Protein AF-K2A904-F1 (afdb_monomer_lite)

Radius of gyration: 28.69 Å; chains: 1; bounding box: 63×44×73 Å

Sequence (258 aa):
MWQVGSIIEVYTEKNKIKPHNLYWQIYGKAEGIKTSYITRDFLSYCLRIKKYFNKSEDITKKFPRLQAYSLFREAFPLLENPKFKLSPDEETRIVNDLNSSATPQKIKKMIVEIKADRIGVKNTRNQKLNEMKPITDAFLAVYNEVYFLIKDNNKLETDALTNSIKKDYLLKLSQAVSALTQENLFVPVLGSRNDLPESWAIFVSDLKKLLNGTVEFRNRFRRLVPPRKLFDLADMLNAFTTEQGLANYRKRKMASLS

pLDDT: mean 86.78, std 10.79, range [38.16, 96.94]

Foldseek 3Di:
DLVLLVVLVVVCVVVVHDSLVVQCVQQHDDVNHGNDPCHSVNSVVNVLVNVVDVDPVVCCVLAVQQPDPVLCVLQVCCVRPCLLVDDPVRNVVLSDLRNDPDDPVVSNVSSVVSCCVSCVDPPPVCPLLVVCVLLLVLLVVLLVVLVCCLVVVPPVVLVVQCVQCPLVLLLLVLLLLLLLLDPPGPHRDRDDDPSHDPSVNSNVVSSVCLSPDDPVNSVSNCVSVPSVSSNVSSQSSNLSSDVVSSVVVSVVVVVVVD

Structure (mmCIF, N/CA/C/O backbone):
data_AF-K2A904-F1
#
_entry.id   AF-K2A904-F1
#
loop_
_atom_site.group_PDB
_atom_site.id
_atom_site.type_symbol
_atom_site.label_atom_id
_atom_site.label_alt_id
_atom_site.label_comp_id
_atom_site.label_asym_id
_atom_site.label_entity_id
_atom_site.label_seq_id
_atom_site.pdbx_PDB_ins_code
_atom_site.Cartn_x
_atom_site.Cartn_y
_atom_site.Cartn_z
_atom_site.occupancy
_atom_site.B_iso_or_equiv
_atom_site.auth_seq_id
_atom_site.auth_comp_id
_atom_site.auth_asym_id
_atom_site.auth_atom_id
_atom_site.pdbx_PDB_model_num
ATOM 1 N N . MET A 1 1 ? -10.274 1.360 28.991 1.00 91.62 1 MET A N 1
ATOM 2 C CA . MET A 1 1 ? -9.992 1.970 27.665 1.00 91.62 1 MET A CA 1
ATOM 3 C C . MET A 1 1 ? -10.244 3.464 27.653 1.00 91.62 1 MET A C 1
ATOM 5 O O . MET A 1 1 ? -9.330 4.188 27.293 1.00 91.62 1 MET A O 1
ATOM 9 N N . TRP A 1 2 ? -11.427 3.928 28.074 1.00 95.75 2 TRP A N 1
ATOM 10 C CA . TRP A 1 2 ? -11.739 5.360 28.155 1.00 95.75 2 TRP A CA 1
ATOM 11 C C . TRP A 1 2 ? -10.664 6.160 28.906 1.00 95.75 2 TRP A C 1
ATOM 13 O O . TRP A 1 2 ? -10.079 7.069 28.337 1.00 95.75 2 TRP A O 1
ATOM 23 N N . GLN A 1 3 ? -10.291 5.716 30.113 1.00 96.56 3 GLN A N 1
ATOM 24 C CA . GLN A 1 3 ? -9.232 6.340 30.923 1.00 96.56 3 GLN A CA 1
ATOM 25 C C . GLN A 1 3 ? -7.884 6.435 30.191 1.00 96.56 3 GLN A C 1
ATOM 27 O O . GLN A 1 3 ? -7.220 7.463 30.245 1.00 96.56 3 GLN A O 1
ATOM 32 N N . VAL A 1 4 ? -7.494 5.382 29.462 1.00 95.56 4 VAL A N 1
ATOM 33 C CA . VAL A 1 4 ? -6.273 5.390 28.636 1.00 95.56 4 VAL A CA 1
ATOM 34 C C . VAL A 1 4 ? -6.394 6.429 27.521 1.00 95.56 4 VAL A C 1
ATOM 36 O O . VAL A 1 4 ? -5.440 7.149 27.254 1.00 95.56 4 VAL A O 1
ATOM 39 N N . GLY A 1 5 ? -7.568 6.539 26.894 1.00 96.56 5 GLY A N 1
ATOM 40 C CA . GLY A 1 5 ? -7.864 7.581 25.914 1.00 96.56 5 GLY A CA 1
ATOM 41 C C . GLY A 1 5 ? -7.726 8.987 26.496 1.00 96.56 5 GLY A C 1
ATOM 42 O O . GLY A 1 5 ? -7.112 9.832 25.854 1.00 96.56 5 GLY A O 1
ATOM 43 N N . SER A 1 6 ? -8.207 9.207 27.721 1.00 96.81 6 SER A N 1
ATOM 44 C CA . SER A 1 6 ? -8.076 10.484 28.434 1.00 96.81 6 SER A CA 1
ATOM 45 C C . SER A 1 6 ? -6.618 10.819 28.751 1.00 96.81 6 SER A C 1
ATOM 47 O O . SER A 1 6 ? -6.191 11.946 28.530 1.00 96.81 6 SER A O 1
ATOM 49 N N . ILE A 1 7 ? -5.819 9.838 29.189 1.00 96.62 7 ILE A N 1
ATOM 50 C CA . ILE A 1 7 ? -4.376 10.031 29.415 1.00 96.62 7 ILE A CA 1
ATOM 51 C C . ILE A 1 7 ? -3.666 10.405 28.108 1.00 96.62 7 ILE A C 1
ATOM 53 O O . ILE A 1 7 ? -2.861 11.336 28.090 1.00 96.62 7 ILE A O 1
ATOM 57 N N . ILE A 1 8 ? -3.973 9.700 27.011 1.00 96.19 8 ILE A N 1
ATOM 58 C CA . ILE A 1 8 ? -3.416 9.998 25.685 1.00 96.19 8 ILE A CA 1
ATOM 59 C C . ILE A 1 8 ? -3.781 11.422 25.273 1.00 96.19 8 ILE A C 1
ATOM 61 O O . ILE A 1 8 ? -2.896 12.160 24.857 1.00 96.19 8 ILE A O 1
ATOM 65 N N . GLU A 1 9 ? -5.055 11.801 25.380 1.00 96.00 9 GLU A N 1
ATOM 66 C CA . GLU A 1 9 ? -5.538 13.123 24.984 1.00 96.00 9 GLU A CA 1
ATOM 67 C C . GLU A 1 9 ? -4.797 14.228 25.745 1.00 96.00 9 GLU A C 1
ATOM 69 O O . GLU A 1 9 ? -4.100 15.024 25.112 1.00 96.00 9 GLU A O 1
ATOM 74 N N . VAL A 1 10 ? -4.814 14.177 27.083 1.00 96.81 10 VAL A N 1
ATOM 75 C CA . VAL A 1 10 ? -4.124 15.141 27.956 1.00 96.81 10 VAL A CA 1
ATOM 76 C C . VAL A 1 10 ? -2.639 15.241 27.613 1.00 96.81 10 VAL A C 1
ATOM 78 O O . VAL A 1 10 ? -2.094 16.340 27.497 1.00 96.81 10 VAL A O 1
ATOM 81 N N . TYR A 1 11 ? -1.963 14.104 27.416 1.00 96.62 11 TYR A N 1
ATOM 82 C CA . TYR A 1 11 ? -0.545 14.103 27.068 1.00 96.62 11 TYR A CA 1
ATOM 83 C C . TYR A 1 11 ? -0.297 14.721 25.686 1.00 96.62 11 TYR A C 1
ATOM 85 O O . TYR A 1 11 ? 0.627 15.521 25.527 1.00 96.62 11 TYR A O 1
ATOM 93 N N . THR A 1 12 ? -1.105 14.370 24.682 1.00 95.50 12 THR A N 1
ATOM 94 C CA . THR A 1 12 ? -0.943 14.885 23.314 1.00 95.50 12 THR A CA 1
ATOM 95 C C . THR A 1 12 ? -1.207 16.383 23.219 1.00 95.50 12 THR A C 1
ATOM 97 O O . THR A 1 12 ? -0.469 17.077 22.520 1.00 95.50 12 THR A O 1
ATOM 100 N N . GLU A 1 13 ? -2.190 16.891 23.963 1.00 94.88 13 GLU A N 1
ATOM 101 C CA . GLU A 1 13 ? -2.525 18.315 24.029 1.00 94.88 13 GLU A CA 1
ATOM 102 C C . GLU A 1 13 ? -1.437 19.107 24.752 1.00 94.88 13 GLU A C 1
ATOM 104 O O . GLU A 1 13 ? -0.904 20.069 24.194 1.00 94.88 13 GLU A O 1
ATOM 109 N N . LYS A 1 14 ? -1.023 18.653 25.944 1.00 96.94 14 LYS A N 1
ATOM 110 C CA . LYS A 1 14 ? 0.030 19.306 26.734 1.00 96.94 14 LYS A CA 1
ATOM 111 C C . LYS A 1 14 ? 1.351 19.409 25.970 1.00 96.94 14 LYS A C 1
ATOM 113 O O . LYS A 1 14 ? 2.021 20.434 26.038 1.00 96.94 14 LYS A O 1
ATOM 118 N N . ASN A 1 15 ? 1.724 18.357 25.240 1.00 95.19 15 ASN A N 1
ATOM 119 C CA . ASN A 1 15 ? 3.003 18.287 24.528 1.00 95.19 15 ASN A CA 1
ATOM 120 C C . ASN A 1 15 ? 2.906 18.702 23.051 1.00 95.19 15 ASN A C 1
ATOM 122 O O . ASN A 1 15 ? 3.907 18.644 22.342 1.00 95.19 15 ASN A O 1
ATOM 126 N N . LYS A 1 16 ? 1.722 19.103 22.566 1.00 94.06 16 LYS A N 1
ATOM 127 C CA . LYS A 1 16 ? 1.468 19.473 21.159 1.00 94.06 16 LYS A CA 1
ATOM 128 C C . LYS A 1 16 ? 1.961 18.422 20.151 1.00 94.06 16 LYS A C 1
ATOM 130 O O . LYS A 1 16 ? 2.443 18.755 19.067 1.00 94.06 16 LYS A O 1
ATOM 135 N N . ILE A 1 17 ? 1.829 17.139 20.488 1.00 92.69 17 ILE A N 1
ATOM 136 C CA . ILE A 1 17 ? 2.238 16.030 19.619 1.00 92.69 17 ILE A CA 1
ATOM 137 C C . ILE A 1 17 ? 1.031 15.383 18.947 1.00 92.69 17 ILE A C 1
ATOM 139 O O . ILE A 1 17 ? -0.029 15.199 19.543 1.00 92.69 17 ILE A O 1
ATOM 143 N N . LYS A 1 18 ? 1.198 14.965 17.690 1.00 92.12 18 LYS A N 1
ATOM 144 C CA . LYS A 1 18 ? 0.164 14.187 16.999 1.00 92.12 18 LYS A CA 1
ATOM 145 C C . LYS A 1 18 ? 0.031 12.806 17.660 1.00 92.12 18 LYS A C 1
ATOM 147 O O . LYS A 1 18 ? 1.058 12.147 17.842 1.00 92.12 18 LYS A O 1
ATOM 152 N N . PRO A 1 19 ? -1.193 12.300 17.917 1.00 91.69 19 PRO A N 1
ATOM 153 C CA . PRO A 1 19 ? -1.384 11.002 18.569 1.00 91.69 19 PRO A CA 1
ATOM 154 C C . PRO A 1 19 ? -0.650 9.850 17.873 1.00 91.69 19 PRO A C 1
ATOM 156 O O . PRO A 1 19 ? -0.050 9.011 18.534 1.00 91.69 19 PRO A O 1
ATOM 159 N N . HIS A 1 20 ? -0.610 9.846 16.536 1.00 88.50 20 HIS A N 1
ATOM 160 C CA . HIS A 1 20 ? 0.106 8.823 15.770 1.00 88.50 20 HIS A CA 1
ATOM 161 C C . HIS A 1 20 ? 1.600 8.736 16.120 1.00 88.50 20 HIS A C 1
ATOM 163 O O . HIS A 1 20 ? 2.140 7.635 16.213 1.00 88.50 20 HIS A O 1
ATOM 169 N N . ASN A 1 21 ? 2.254 9.878 16.349 1.00 88.94 21 ASN A N 1
ATOM 170 C CA . ASN A 1 21 ? 3.674 9.927 16.693 1.00 88.94 21 ASN A CA 1
ATOM 171 C C . ASN A 1 21 ? 3.905 9.350 18.093 1.00 88.94 21 ASN A C 1
ATOM 173 O O . ASN A 1 21 ? 4.804 8.534 18.275 1.00 88.94 21 ASN A O 1
ATOM 177 N N . LEU A 1 22 ? 3.034 9.687 19.052 1.00 91.06 22 LEU A N 1
ATOM 178 C CA . LEU A 1 22 ? 3.065 9.101 20.393 1.00 91.06 22 LEU A CA 1
ATOM 179 C C . LEU A 1 22 ? 2.896 7.577 20.345 1.00 91.06 22 LEU A C 1
ATOM 181 O O . LEU A 1 22 ? 3.608 6.844 21.024 1.00 91.06 22 LEU A O 1
ATOM 185 N N . TYR A 1 23 ? 1.981 7.074 19.512 1.00 91.62 23 TYR A N 1
ATOM 186 C CA . TYR A 1 23 ? 1.758 5.631 19.392 1.00 91.62 23 TYR A CA 1
ATOM 187 C C . TYR A 1 23 ? 3.002 4.904 18.888 1.00 91.62 23 TYR A C 1
ATOM 189 O O . TYR A 1 23 ? 3.284 3.796 19.336 1.00 91.62 23 TYR A O 1
ATOM 197 N N . TRP A 1 24 ? 3.745 5.519 17.967 1.00 86.38 24 TRP A N 1
ATOM 198 C CA . TRP A 1 24 ? 5.024 4.994 17.503 1.00 86.38 24 TRP A CA 1
ATOM 199 C C . TRP A 1 24 ? 6.110 5.046 18.564 1.00 86.38 24 TRP A C 1
ATOM 201 O O . TRP A 1 24 ? 6.913 4.129 18.605 1.00 86.38 24 TRP A O 1
ATOM 211 N N . GLN A 1 25 ? 6.132 6.054 19.430 1.00 87.06 25 GLN A N 1
ATOM 212 C CA . GLN A 1 25 ? 7.081 6.094 20.544 1.00 87.06 25 GLN A CA 1
ATOM 213 C C . GLN A 1 25 ? 6.795 4.979 21.558 1.00 87.06 25 GLN A C 1
ATOM 215 O O . GLN A 1 25 ? 7.713 4.297 22.001 1.00 87.06 25 GLN A O 1
ATOM 220 N N . ILE A 1 26 ? 5.516 4.741 21.868 1.00 86.44 26 ILE A N 1
ATOM 221 C CA . ILE A 1 26 ? 5.102 3.711 22.829 1.00 86.44 26 ILE A CA 1
ATOM 222 C C . ILE A 1 26 ? 5.299 2.302 22.258 1.00 86.44 26 ILE A C 1
ATOM 224 O O . ILE A 1 26 ? 5.849 1.445 22.933 1.00 86.44 26 ILE A O 1
ATOM 228 N N . TYR A 1 27 ? 4.837 2.042 21.032 1.00 83.25 27 TYR A N 1
ATOM 229 C CA . TYR A 1 27 ? 4.924 0.714 20.406 1.00 83.25 27 TYR A CA 1
ATOM 230 C C . TYR A 1 27 ? 6.280 0.438 19.738 1.00 83.25 27 TYR A C 1
ATOM 232 O O . TYR A 1 27 ? 6.565 -0.703 19.371 1.00 83.25 27 TYR A O 1
ATOM 240 N N . GLY A 1 28 ? 7.058 1.487 19.476 1.00 71.44 28 GLY A N 1
ATOM 241 C CA . GLY A 1 28 ? 8.204 1.472 18.577 1.00 71.44 28 GLY A CA 1
ATOM 242 C C . GLY A 1 28 ? 9.278 0.462 18.940 1.00 71.44 28 GLY A C 1
ATOM 243 O O . GLY A 1 28 ? 9.323 -0.109 20.026 1.00 71.44 28 GLY A O 1
ATOM 244 N N . LYS A 1 29 ? 10.175 0.240 17.983 1.00 65.94 29 LYS A N 1
ATOM 245 C CA . LYS A 1 29 ? 11.411 -0.482 18.243 1.00 65.94 29 LYS A CA 1
ATOM 246 C C . LYS A 1 29 ? 12.521 0.541 18.426 1.00 65.94 29 LYS A C 1
ATOM 248 O O . LYS A 1 29 ? 12.960 1.117 17.435 1.00 65.94 29 LYS A O 1
ATOM 253 N N . ALA A 1 30 ? 12.948 0.776 19.661 1.00 58.66 30 ALA A N 1
ATOM 254 C CA . ALA A 1 30 ? 14.247 1.395 19.886 1.00 58.66 30 ALA A CA 1
ATOM 255 C C . ALA A 1 30 ? 15.288 0.314 19.575 1.00 58.66 30 ALA A C 1
ATOM 257 O O . ALA A 1 30 ? 15.211 -0.779 20.133 1.00 58.66 30 ALA A O 1
ATOM 258 N N . GLU A 1 31 ? 16.168 0.562 18.602 1.00 59.44 31 GLU A N 1
ATOM 259 C CA . GLU A 1 31 ? 17.284 -0.344 18.272 1.00 59.44 31 GLU A CA 1
ATOM 260 C C . GLU A 1 31 ? 16.855 -1.796 17.963 1.00 59.44 31 GLU A C 1
ATOM 262 O O . GLU A 1 31 ? 17.525 -2.767 18.292 1.00 59.44 31 GLU A O 1
ATOM 267 N N . GLY A 1 32 ? 15.686 -1.972 17.334 1.00 58.53 32 GLY A N 1
ATOM 268 C CA . GLY A 1 32 ? 15.163 -3.298 16.979 1.00 58.53 32 GLY A CA 1
ATOM 269 C C . GLY A 1 32 ? 14.442 -4.043 18.113 1.00 58.53 32 GLY A C 1
ATOM 270 O O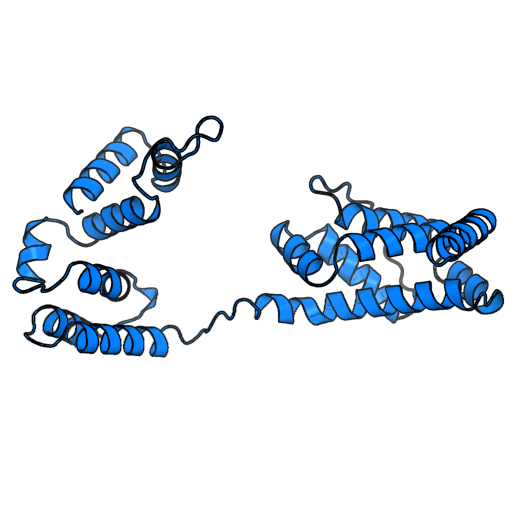 . GLY A 1 32 ? 13.763 -5.039 17.834 1.00 58.53 32 GLY A O 1
ATOM 271 N N . ILE A 1 33 ? 14.478 -3.528 19.345 1.00 62.56 33 ILE A N 1
ATOM 272 C CA . ILE A 1 33 ? 13.843 -4.122 20.527 1.00 62.56 33 ILE A CA 1
ATOM 273 C C . ILE A 1 33 ? 12.459 -3.506 20.739 1.00 62.56 33 ILE A C 1
ATOM 275 O O . ILE A 1 33 ? 12.291 -2.290 20.778 1.00 62.56 33 ILE A O 1
ATOM 279 N N . LYS A 1 34 ? 11.439 -4.359 20.873 1.00 69.88 34 LYS A N 1
ATOM 280 C CA . LYS A 1 34 ? 10.062 -3.942 21.167 1.00 69.88 34 LYS A CA 1
ATOM 281 C C . LYS A 1 34 ? 10.014 -3.265 22.542 1.00 69.88 34 LYS A C 1
ATOM 283 O O . LYS A 1 34 ? 10.211 -3.938 23.548 1.00 69.88 34 LYS A O 1
ATOM 288 N N . THR A 1 35 ? 9.699 -1.972 22.583 1.00 71.19 35 THR A N 1
ATOM 289 C CA . THR A 1 35 ? 9.688 -1.192 23.834 1.00 71.19 35 THR A CA 1
ATOM 290 C C . THR A 1 35 ? 8.413 -1.389 24.656 1.00 71.19 35 THR A C 1
ATOM 292 O O . THR A 1 35 ? 8.422 -1.1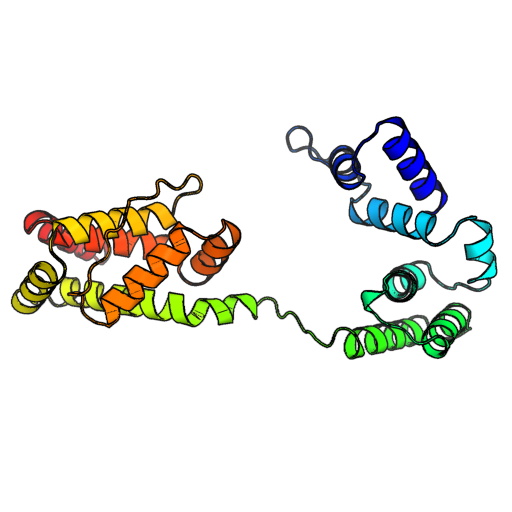84 25.866 1.00 71.19 35 THR A O 1
ATOM 295 N N . SER A 1 36 ? 7.307 -1.820 24.035 1.00 81.94 36 SER A N 1
ATOM 296 C CA . SER A 1 36 ? 6.042 -2.067 24.736 1.00 81.94 36 SER A CA 1
ATOM 297 C C . SER A 1 36 ? 5.170 -3.129 24.071 1.00 81.94 36 SER A C 1
ATOM 299 O O . SER A 1 36 ? 5.137 -3.277 22.849 1.00 81.94 36 SER A O 1
ATOM 301 N N . TYR A 1 37 ? 4.382 -3.839 24.884 1.00 86.00 37 TYR A N 1
ATOM 302 C CA . TYR A 1 37 ? 3.302 -4.721 24.426 1.00 86.00 37 TYR A CA 1
ATOM 303 C C . TYR A 1 37 ? 2.015 -3.971 24.061 1.00 86.00 37 TYR A C 1
ATOM 305 O O . TYR A 1 37 ? 1.104 -4.569 23.485 1.00 86.00 37 TYR A O 1
ATOM 313 N N . ILE A 1 38 ? 1.943 -2.668 24.338 1.00 88.44 38 ILE A N 1
ATOM 314 C CA . ILE A 1 38 ? 0.779 -1.848 24.021 1.00 88.44 38 ILE A CA 1
ATOM 315 C C . ILE A 1 38 ? 0.788 -1.517 22.526 1.00 88.44 38 ILE A C 1
ATOM 317 O O . ILE A 1 38 ? 1.624 -0.766 22.031 1.00 88.44 38 ILE A O 1
ATOM 321 N N . THR A 1 39 ? -0.159 -2.095 21.789 1.00 89.19 39 THR A N 1
ATOM 322 C CA . THR A 1 39 ? -0.242 -1.914 20.334 1.00 89.19 39 THR A CA 1
ATOM 323 C C . THR A 1 39 ? -0.741 -0.521 19.951 1.00 89.19 39 THR A C 1
ATOM 325 O O . THR A 1 39 ? -1.569 0.081 20.639 1.00 89.19 39 THR A O 1
ATOM 328 N N . ARG A 1 40 ? -0.298 -0.034 18.785 1.00 90.62 40 ARG A N 1
ATOM 329 C CA . ARG A 1 40 ? -0.798 1.225 18.202 1.00 90.62 40 ARG A CA 1
ATOM 330 C C . ARG A 1 40 ? -2.311 1.202 17.990 1.00 90.62 40 ARG A C 1
ATOM 332 O O . ARG A 1 40 ? -2.974 2.205 18.238 1.00 90.62 40 ARG A O 1
ATOM 339 N N . ASP A 1 41 ? -2.855 0.054 17.594 1.00 89.81 41 ASP A N 1
ATOM 340 C CA . ASP A 1 41 ? -4.295 -0.122 17.394 1.00 89.81 41 ASP A CA 1
ATOM 341 C C . ASP A 1 41 ? -5.063 0.042 18.702 1.00 89.81 41 ASP A C 1
ATOM 343 O O . ASP A 1 41 ? -6.072 0.741 18.735 1.00 89.81 41 ASP A O 1
ATOM 347 N N . PHE A 1 42 ? -4.571 -0.545 19.797 1.00 92.50 42 PHE A N 1
ATOM 348 C CA . PHE A 1 42 ? -5.183 -0.366 21.111 1.00 92.50 42 PHE A CA 1
ATOM 349 C C . PHE A 1 42 ? -5.201 1.109 21.531 1.00 92.50 42 PHE A C 1
ATOM 351 O O . PHE A 1 42 ? -6.248 1.613 21.934 1.00 92.50 42 PHE A O 1
ATOM 358 N N . LEU A 1 43 ? -4.075 1.816 21.387 1.00 94.44 43 LEU A N 1
ATOM 359 C CA . LEU A 1 43 ? -3.973 3.244 21.719 1.00 94.44 43 LEU A CA 1
ATOM 360 C C . LEU A 1 43 ? -4.929 4.095 20.873 1.00 94.44 43 LEU A C 1
ATOM 362 O O . LEU A 1 43 ? -5.637 4.953 21.403 1.00 94.44 43 LEU A O 1
ATOM 366 N N . SER A 1 44 ? -4.996 3.814 19.569 1.00 93.94 44 SER A N 1
ATOM 367 C CA . SER A 1 44 ? -5.918 4.480 18.651 1.00 93.94 44 SER A CA 1
ATOM 368 C C . SER A 1 44 ? -7.380 4.244 19.039 1.00 93.94 44 SER A C 1
ATOM 370 O O . SER A 1 44 ? -8.160 5.196 19.083 1.00 93.94 44 SER A O 1
ATOM 372 N N . TYR A 1 45 ? -7.755 3.006 19.379 1.00 93.69 45 TYR A N 1
ATOM 373 C CA . TYR A 1 45 ? -9.107 2.685 19.845 1.00 93.69 45 TYR A CA 1
ATOM 374 C C . TYR A 1 45 ? -9.454 3.398 21.152 1.00 93.69 45 TYR A C 1
ATOM 376 O O . TYR A 1 45 ? -10.542 3.955 21.260 1.00 93.69 45 TYR A O 1
ATOM 384 N N . CYS A 1 46 ? -8.543 3.421 22.127 1.00 95.38 46 CYS A N 1
ATOM 385 C CA . CYS A 1 46 ? -8.762 4.111 23.397 1.00 95.38 46 CYS A CA 1
ATOM 386 C C . CYS A 1 46 ? -9.048 5.604 23.194 1.00 95.38 46 CYS A C 1
ATOM 388 O O . CYS A 1 46 ? -10.013 6.114 23.763 1.00 95.38 46 CYS A O 1
ATOM 390 N N . LEU A 1 47 ? -8.270 6.288 22.344 1.00 95.50 47 LEU A N 1
ATOM 391 C CA . LEU A 1 47 ? -8.505 7.704 22.049 1.00 95.50 47 LEU A CA 1
ATOM 392 C C . LEU A 1 47 ? -9.847 7.931 21.337 1.00 95.50 47 LEU A C 1
ATOM 394 O O . LEU A 1 47 ? -10.559 8.872 21.674 1.00 95.50 47 LEU A O 1
ATOM 398 N N . ARG A 1 48 ? -10.220 7.068 20.384 1.00 95.25 48 ARG A N 1
ATOM 399 C CA . ARG A 1 48 ? -11.522 7.155 19.696 1.00 95.25 48 ARG A CA 1
ATOM 400 C C . ARG A 1 48 ? -12.694 6.956 20.656 1.00 95.25 48 ARG A C 1
ATOM 402 O O . ARG A 1 48 ? -13.645 7.724 20.611 1.00 95.25 48 ARG A O 1
ATOM 409 N N . ILE A 1 49 ? -12.601 5.980 21.562 1.00 95.56 49 ILE A N 1
ATOM 410 C CA . ILE A 1 49 ? -13.618 5.735 22.597 1.00 95.56 49 ILE A CA 1
ATOM 411 C C . ILE A 1 49 ? -13.776 6.955 23.497 1.00 95.56 49 ILE A C 1
ATOM 413 O O . ILE A 1 49 ? -14.908 7.350 23.755 1.00 95.56 49 ILE A O 1
ATOM 417 N N . LYS A 1 50 ? -12.672 7.572 23.945 1.00 95.88 50 LYS A N 1
ATOM 418 C CA . LYS A 1 50 ? -12.763 8.830 24.694 1.00 95.88 50 LYS A CA 1
ATOM 419 C C . LYS A 1 50 ? -13.492 9.869 23.853 1.00 95.88 50 LYS A C 1
ATOM 421 O O . LYS A 1 50 ? -14.493 10.403 24.298 1.00 95.88 50 LYS A O 1
ATOM 426 N N . LYS A 1 51 ? -13.030 10.158 22.636 1.00 94.25 51 LYS A N 1
ATOM 427 C CA . LYS A 1 51 ? -13.635 11.213 21.803 1.00 94.25 51 LYS A CA 1
ATOM 428 C C . LYS A 1 51 ? -15.128 11.012 21.547 1.00 94.25 51 LYS A C 1
ATOM 430 O O . LYS A 1 51 ? -15.844 11.993 21.403 1.00 94.25 51 LYS A O 1
ATOM 435 N N . TYR A 1 52 ? -15.577 9.762 21.489 1.00 94.75 52 TYR A N 1
ATOM 436 C CA . TYR A 1 52 ? -16.984 9.427 21.314 1.00 94.75 52 TYR A CA 1
ATOM 437 C C . TYR A 1 52 ? -17.801 9.551 22.614 1.00 94.75 52 TYR A C 1
ATOM 439 O O . TYR A 1 52 ? -18.941 10.001 22.576 1.00 94.75 52 TYR A O 1
ATOM 447 N N . PHE A 1 53 ? -17.239 9.172 23.766 1.00 95.19 53 PHE A N 1
ATOM 448 C CA . PHE A 1 53 ? -17.910 9.251 25.067 1.00 95.19 53 PHE A CA 1
ATOM 449 C C . PHE A 1 53 ? -17.293 10.352 25.926 1.00 95.19 53 PHE A C 1
ATOM 451 O O . PHE A 1 53 ? -16.185 10.197 26.426 1.00 95.19 53 PHE A O 1
ATOM 458 N N . ASN A 1 54 ? -18.013 11.444 26.177 1.00 90.88 54 ASN A N 1
ATOM 459 C CA . ASN A 1 54 ? -17.480 12.536 26.999 1.00 90.88 54 ASN A CA 1
ATOM 460 C C . ASN A 1 54 ? -17.195 12.114 28.442 1.00 90.88 54 ASN A C 1
ATOM 462 O O . ASN A 1 54 ? -16.268 12.638 29.060 1.00 90.88 54 ASN A O 1
ATOM 466 N N . LYS A 1 55 ? -17.979 11.175 28.974 1.00 94.94 55 LYS A N 1
ATOM 467 C CA . LYS A 1 55 ? -17.830 10.639 30.323 1.00 94.94 55 LYS A CA 1
ATOM 468 C C . LYS A 1 55 ? -17.779 9.118 30.283 1.00 94.94 55 LYS A C 1
ATOM 470 O O . LYS A 1 55 ? -18.394 8.483 29.427 1.00 94.94 55 LYS A O 1
ATOM 475 N N . SER A 1 56 ? -17.048 8.515 31.218 1.00 93.44 56 SER A N 1
ATOM 476 C CA . SER A 1 56 ? -16.917 7.054 31.264 1.00 93.44 56 SER A CA 1
ATOM 477 C C . SER A 1 56 ? -18.253 6.367 31.574 1.00 93.44 56 SER A C 1
ATOM 479 O O . SER A 1 56 ? -18.537 5.284 31.068 1.00 93.44 56 SER A O 1
ATOM 481 N N . GLU A 1 57 ? -19.112 7.054 32.324 1.00 94.56 57 GLU A N 1
ATOM 482 C CA . GLU A 1 57 ? -20.445 6.629 32.732 1.00 94.56 57 GLU A CA 1
ATOM 483 C C . GLU A 1 57 ? -21.402 6.511 31.540 1.00 94.56 57 GLU A C 1
ATOM 485 O O . GLU A 1 57 ? -22.330 5.704 31.578 1.00 94.56 57 GLU A O 1
ATOM 490 N N . ASP A 1 58 ? -21.170 7.267 30.463 1.00 94.69 58 ASP A N 1
ATOM 491 C CA . ASP A 1 58 ? -21.995 7.205 29.253 1.00 94.69 58 ASP A CA 1
ATOM 492 C C . ASP A 1 58 ? -21.864 5.841 28.560 1.00 94.69 58 ASP A C 1
ATOM 494 O O . ASP A 1 58 ? -22.816 5.360 27.948 1.00 94.69 58 ASP A O 1
ATOM 498 N N . ILE A 1 59 ? -20.714 5.174 28.718 1.00 93.44 59 ILE A N 1
ATOM 499 C CA . ILE A 1 59 ? -20.499 3.812 28.216 1.00 93.44 59 ILE A CA 1
ATOM 500 C C . ILE A 1 59 ? -21.401 2.840 28.971 1.00 93.44 59 ILE A C 1
ATOM 502 O O . ILE A 1 59 ? -22.098 2.049 28.343 1.00 93.44 59 ILE A O 1
ATOM 506 N N . THR A 1 60 ? -21.429 2.920 30.302 1.00 91.50 60 THR A N 1
ATOM 507 C CA . THR A 1 60 ? -22.269 2.054 31.143 1.00 91.50 60 THR A CA 1
ATOM 508 C C . THR A 1 60 ? -23.754 2.324 30.914 1.00 91.50 60 THR A C 1
ATOM 510 O O . THR A 1 60 ? -24.550 1.391 30.905 1.00 91.50 60 THR A O 1
ATOM 513 N N . LYS A 1 61 ? -24.136 3.583 30.664 1.00 94.81 61 LYS A N 1
ATOM 514 C CA . LYS A 1 61 ? -25.515 3.947 30.302 1.00 94.81 61 LYS A CA 1
ATOM 515 C C . LYS A 1 61 ? -25.921 3.404 28.934 1.00 94.81 61 LYS A C 1
ATOM 517 O O . LYS A 1 61 ? -27.039 2.922 28.789 1.00 94.81 61 LYS A O 1
ATOM 522 N N . LYS A 1 62 ? -25.035 3.482 27.934 1.00 94.50 62 LYS A N 1
ATOM 523 C CA . LYS A 1 62 ? -25.313 3.003 26.570 1.00 94.50 62 LYS A CA 1
ATOM 524 C C . LYS A 1 62 ? -25.237 1.476 26.468 1.00 94.50 62 LYS A C 1
ATOM 526 O O . LYS A 1 62 ? -25.983 0.877 25.698 1.00 94.50 62 LYS A O 1
ATOM 531 N N . PHE A 1 63 ? -24.373 0.837 27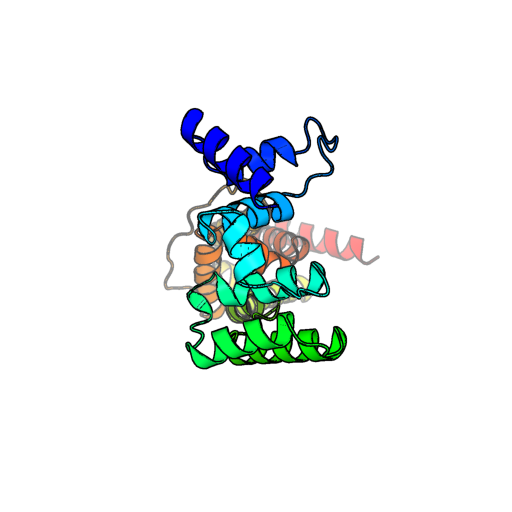.257 1.00 94.75 63 PHE A N 1
ATOM 532 C CA . PHE A 1 63 ? -24.161 -0.612 27.240 1.00 94.75 63 PHE A CA 1
ATOM 533 C C . PHE A 1 63 ? -24.237 -1.267 28.632 1.00 94.75 63 PHE A C 1
ATOM 535 O O . PHE A 1 63 ? -23.262 -1.879 29.080 1.00 94.75 63 PHE A O 1
ATOM 542 N N . PRO A 1 64 ? -25.383 -1.180 29.331 1.00 93.69 64 PRO A N 1
ATOM 543 C CA . PRO A 1 64 ? -25.532 -1.699 30.692 1.00 93.69 64 PRO A CA 1
ATOM 544 C C . PRO A 1 64 ? -25.406 -3.225 30.797 1.00 93.69 64 PRO A C 1
ATOM 546 O O . PRO A 1 64 ? -25.152 -3.745 31.880 1.00 93.69 64 PRO A O 1
ATOM 549 N N . ARG A 1 65 ? -25.608 -3.956 29.693 1.00 93.56 65 ARG A N 1
ATOM 550 C CA . ARG A 1 65 ? -25.594 -5.427 29.644 1.00 93.56 65 ARG A CA 1
ATOM 551 C C . ARG A 1 65 ? -24.600 -5.963 28.616 1.00 93.56 65 ARG A C 1
ATOM 553 O O . ARG A 1 65 ? -24.809 -7.037 28.057 1.00 93.56 65 ARG A O 1
ATOM 560 N N . LEU A 1 66 ? -23.527 -5.217 28.345 1.00 90.38 66 LEU A N 1
ATOM 561 C CA . LEU A 1 66 ? -22.512 -5.638 27.384 1.00 90.38 66 LEU A CA 1
ATOM 562 C C . LEU A 1 66 ? -21.909 -6.989 27.783 1.00 90.38 66 LEU A C 1
ATOM 564 O O . LEU A 1 66 ? -21.165 -7.084 28.755 1.00 90.38 66 LEU A O 1
ATOM 568 N N . GLN A 1 67 ? -22.173 -8.021 26.987 1.00 83.81 67 GLN A N 1
ATOM 569 C CA . GLN A 1 67 ? -21.712 -9.374 27.304 1.00 83.81 67 GLN A CA 1
ATOM 570 C C . GLN A 1 67 ? -20.200 -9.556 27.139 1.00 83.81 67 GLN A C 1
ATOM 572 O O . GLN A 1 67 ? -19.568 -10.304 27.881 1.00 83.81 67 GLN A O 1
ATOM 577 N N . ALA A 1 68 ? -19.610 -8.920 26.122 1.00 87.00 68 ALA A N 1
ATOM 578 C CA . ALA A 1 68 ? -18.210 -9.125 25.784 1.00 87.00 68 ALA A CA 1
ATOM 579 C C . ALA A 1 68 ? -17.576 -7.884 25.156 1.00 87.00 68 ALA A C 1
ATOM 581 O O . ALA A 1 68 ? -18.088 -7.298 24.199 1.00 87.00 68 ALA A O 1
ATOM 582 N N . TYR A 1 69 ? -16.374 -7.560 25.630 1.00 86.62 69 TYR A N 1
ATOM 583 C CA . TYR A 1 69 ? -15.552 -6.495 25.060 1.00 86.62 69 TYR A CA 1
ATOM 584 C C . TYR A 1 69 ? -15.251 -6.712 23.567 1.00 86.62 69 TYR A C 1
ATOM 586 O O . TYR A 1 69 ? -15.225 -5.753 22.798 1.00 86.62 69 TYR A O 1
ATOM 594 N N . SER A 1 70 ? -15.043 -7.957 23.130 1.00 89.12 70 SER A N 1
ATOM 595 C CA . SER A 1 70 ? -14.759 -8.270 21.723 1.00 89.12 70 SER A CA 1
ATOM 596 C C . SER A 1 70 ? -15.892 -7.842 20.786 1.00 89.12 70 SER A C 1
ATOM 598 O O . SER A 1 70 ? -15.610 -7.337 19.701 1.00 89.12 70 SER A O 1
ATOM 600 N N . LEU A 1 71 ? -17.151 -7.971 21.218 1.00 90.81 71 LEU A N 1
ATOM 601 C CA . LEU A 1 71 ? -18.321 -7.523 20.457 1.00 90.81 71 LEU A CA 1
ATOM 602 C C . LEU A 1 71 ? -18.377 -6.000 20.376 1.00 90.81 71 LEU A C 1
ATOM 604 O O . LEU A 1 71 ? -18.549 -5.454 19.289 1.00 90.81 71 LEU A O 1
ATOM 608 N N . PHE A 1 72 ? -18.145 -5.315 21.499 1.00 92.56 72 PHE A N 1
ATOM 609 C CA . PHE A 1 72 ? -18.049 -3.856 21.509 1.00 92.56 72 PHE A CA 1
ATOM 610 C C . PHE A 1 72 ? -16.933 -3.363 20.585 1.00 92.56 72 PHE A C 1
ATOM 612 O O . PHE A 1 72 ? -17.165 -2.487 19.761 1.00 92.56 72 PHE A O 1
ATOM 619 N N . ARG A 1 73 ? -15.735 -3.954 20.662 1.00 90.38 73 ARG A N 1
ATOM 620 C CA . ARG A 1 73 ? -14.604 -3.593 19.796 1.00 90.38 73 ARG A CA 1
ATOM 621 C C . ARG A 1 73 ? -14.944 -3.765 18.315 1.00 90.38 73 ARG A C 1
ATOM 623 O O . ARG A 1 73 ? -14.535 -2.940 17.503 1.00 90.38 73 ARG A O 1
ATOM 630 N N . GLU A 1 74 ? -15.669 -4.825 17.970 1.00 89.12 74 GLU A N 1
ATOM 631 C CA . GLU A 1 74 ? -16.063 -5.115 16.594 1.00 89.12 74 GLU A CA 1
ATOM 632 C C . GLU A 1 74 ? -17.149 -4.148 16.092 1.00 89.12 74 GLU A C 1
ATOM 634 O O . GLU A 1 74 ? -17.077 -3.702 14.945 1.00 89.12 74 GLU A O 1
ATOM 639 N N . ALA A 1 75 ? -18.114 -3.788 16.943 1.00 92.06 75 ALA A N 1
ATOM 640 C CA . ALA A 1 75 ? -19.223 -2.892 16.615 1.00 92.06 75 ALA A CA 1
ATOM 641 C C . ALA A 1 75 ? -18.845 -1.405 16.650 1.00 92.06 75 ALA A C 1
ATOM 643 O O . ALA A 1 75 ? -19.350 -0.626 15.851 1.00 92.06 75 ALA A O 1
ATOM 644 N N . PHE A 1 76 ? -17.945 -0.994 17.544 1.00 92.62 76 PHE A N 1
ATOM 645 C CA . PHE A 1 76 ? -17.638 0.415 17.803 1.00 92.62 76 PHE A CA 1
ATOM 646 C C . PHE A 1 76 ? -17.269 1.228 16.549 1.00 92.62 76 PHE A C 1
ATOM 648 O O . PHE A 1 76 ? -17.755 2.350 16.423 1.00 92.62 76 PHE A O 1
ATOM 655 N N . PRO A 1 77 ? -16.496 0.705 15.571 1.00 90.38 77 PRO A N 1
ATOM 656 C CA . PRO A 1 77 ? -16.252 1.422 14.323 1.00 90.38 77 PRO A CA 1
ATOM 657 C C . PRO A 1 77 ? -17.516 1.785 13.547 1.00 90.38 77 PRO A C 1
ATOM 659 O O . PRO A 1 77 ? -17.501 2.808 12.878 1.00 90.38 77 PRO A O 1
ATOM 662 N N . LEU A 1 78 ? -18.577 0.975 13.624 1.00 90.50 78 LEU A N 1
ATOM 663 C CA . LEU A 1 78 ? -19.859 1.284 12.992 1.00 90.50 78 LEU A CA 1
ATOM 664 C C . LEU A 1 78 ? -20.539 2.480 13.668 1.00 90.50 78 LEU A C 1
ATOM 666 O O . LEU A 1 78 ? -21.117 3.311 12.982 1.00 90.50 78 LEU A O 1
ATOM 670 N N . LEU A 1 79 ? -20.430 2.567 14.997 1.00 91.12 79 LEU A N 1
ATOM 671 C CA . LEU A 1 79 ? -21.069 3.600 15.815 1.00 91.12 79 LEU A CA 1
ATOM 672 C C . LEU A 1 79 ? -20.335 4.947 15.755 1.00 91.12 79 LEU A C 1
ATOM 674 O O . LEU A 1 79 ? -20.965 5.996 15.795 1.00 91.12 79 LEU A O 1
ATOM 678 N N . GLU A 1 80 ? -19.001 4.930 15.708 1.00 90.62 80 GLU A N 1
ATOM 679 C CA . GLU A 1 80 ? -18.184 6.148 15.807 1.00 90.62 80 GLU A CA 1
ATOM 680 C C . GLU A 1 80 ? -17.821 6.760 14.453 1.00 90.62 80 GLU A C 1
ATOM 682 O O . GLU A 1 80 ? -17.609 7.968 14.379 1.00 90.62 80 GLU A O 1
ATOM 687 N N . ASN A 1 81 ? -17.731 5.968 13.382 1.00 87.00 81 ASN A N 1
ATOM 688 C CA . ASN A 1 81 ? -17.211 6.460 12.111 1.00 87.00 81 ASN A CA 1
ATOM 689 C C . ASN A 1 81 ? -18.352 6.858 11.154 1.00 87.00 81 ASN A C 1
ATOM 691 O O . ASN A 1 81 ? -19.021 5.973 10.608 1.00 87.00 81 ASN A O 1
ATOM 695 N N . PRO A 1 82 ? -18.503 8.158 10.822 1.00 83.69 82 PRO A N 1
ATOM 696 C CA . PRO A 1 82 ? -19.572 8.640 9.943 1.00 83.69 82 PRO A CA 1
ATOM 697 C C . PRO A 1 82 ? -19.562 8.016 8.542 1.00 83.69 82 PRO A C 1
ATOM 699 O O . PRO A 1 82 ? -20.573 8.035 7.843 1.00 83.69 82 PRO A O 1
ATOM 702 N N . LYS A 1 83 ? -18.433 7.430 8.109 1.00 81.94 83 LYS A N 1
ATOM 703 C CA . LYS A 1 83 ? -18.317 6.758 6.805 1.00 81.94 83 LYS A CA 1
ATOM 704 C C . LYS A 1 83 ? -19.275 5.580 6.641 1.00 81.94 83 LYS A C 1
ATOM 706 O O . LYS A 1 83 ? -19.614 5.267 5.504 1.00 81.94 83 LYS A O 1
ATOM 711 N N . PHE A 1 84 ? -19.699 4.940 7.732 1.00 81.81 84 PHE A N 1
ATOM 712 C CA . PHE A 1 84 ? -20.654 3.832 7.666 1.00 81.81 84 PHE A CA 1
ATOM 713 C C . PHE A 1 84 ? -22.093 4.286 7.418 1.00 81.81 84 PHE A C 1
ATOM 715 O O . PHE A 1 84 ? -22.897 3.456 7.005 1.00 81.81 84 PHE A O 1
ATOM 722 N N . LYS A 1 85 ? -22.399 5.583 7.602 1.00 81.75 85 LYS A N 1
ATOM 723 C CA . LYS A 1 85 ? -23.717 6.186 7.339 1.00 81.75 85 LYS A CA 1
ATOM 724 C C . LYS A 1 85 ? -24.875 5.355 7.913 1.00 81.75 85 LYS A C 1
ATOM 726 O O . LYS A 1 85 ? -25.829 5.057 7.197 1.00 81.75 85 LYS A O 1
ATOM 731 N N . LEU A 1 86 ? -24.756 4.943 9.178 1.00 83.69 86 LEU A N 1
ATOM 7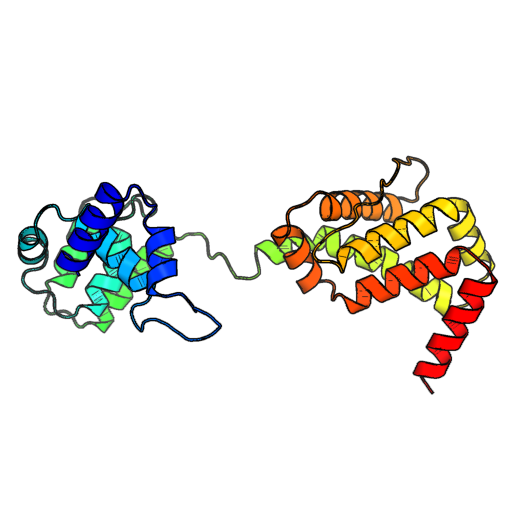32 C CA . LEU A 1 86 ? -25.843 4.248 9.860 1.00 83.69 86 LEU A CA 1
ATOM 733 C C . LEU A 1 86 ? -27.051 5.177 9.994 1.00 83.69 86 LEU A C 1
ATOM 735 O O . LEU A 1 86 ? -26.906 6.351 10.337 1.00 83.69 86 LEU A O 1
ATOM 739 N N . SER A 1 87 ? -28.236 4.637 9.739 1.00 85.38 87 SER A N 1
ATOM 740 C CA . SER A 1 87 ? -29.491 5.250 10.161 1.00 85.38 87 SER A CA 1
ATOM 741 C C . SER A 1 87 ? -29.641 5.172 11.689 1.00 85.38 87 SER A C 1
ATOM 743 O O . SER A 1 87 ? -29.053 4.283 12.317 1.00 85.38 87 SER A O 1
ATOM 745 N N . PRO A 1 88 ? -30.446 6.059 12.303 1.00 86.81 88 PRO A N 1
ATOM 746 C CA . PRO A 1 88 ? -30.748 5.984 13.733 1.00 86.81 88 PRO A CA 1
ATOM 747 C C . PRO A 1 88 ? -31.276 4.608 14.166 1.00 86.81 88 PRO A C 1
ATOM 749 O O . PRO A 1 88 ? -30.834 4.076 15.181 1.00 86.81 88 PRO A O 1
ATOM 752 N N . ASP A 1 89 ? -32.136 3.984 13.356 1.00 86.94 89 ASP A N 1
ATOM 753 C CA . ASP A 1 89 ? -32.707 2.664 13.648 1.00 86.94 89 ASP A CA 1
ATOM 754 C C . ASP A 1 89 ? -31.644 1.555 13.662 1.00 86.94 89 ASP A C 1
ATOM 756 O O . ASP A 1 89 ? -31.673 0.663 14.513 1.00 86.94 89 ASP A O 1
ATOM 760 N N . GLU A 1 90 ? -30.667 1.612 12.750 1.00 87.19 90 GLU A N 1
ATOM 761 C CA . GLU A 1 90 ? -29.540 0.673 12.734 1.00 87.19 90 GLU A CA 1
ATOM 762 C C . GLU A 1 90 ? -28.627 0.864 13.946 1.00 87.19 90 GLU A C 1
ATOM 764 O O . GLU A 1 90 ? -28.184 -0.123 14.538 1.00 87.19 90 GLU A O 1
ATOM 769 N N . GLU A 1 91 ? -28.358 2.111 14.340 1.00 90.25 91 GLU A N 1
ATOM 770 C CA . GLU A 1 91 ? -27.588 2.395 15.551 1.00 90.25 91 GLU A CA 1
ATOM 771 C C . GLU A 1 91 ? -28.292 1.815 16.785 1.00 90.25 91 GLU A C 1
ATOM 773 O O . GLU A 1 91 ? -27.677 1.074 17.561 1.00 90.25 91 GLU A O 1
ATOM 778 N N . THR A 1 92 ? -29.592 2.081 16.935 1.00 91.19 92 THR A N 1
ATOM 779 C CA . THR A 1 92 ? -30.414 1.539 18.021 1.00 91.19 92 THR A CA 1
ATOM 780 C C . THR A 1 92 ? -30.425 0.015 18.005 1.00 91.19 92 THR A C 1
ATOM 782 O O . THR A 1 92 ? -30.257 -0.608 19.054 1.00 91.19 92 THR A O 1
ATOM 785 N N . ARG A 1 93 ? -30.545 -0.611 16.829 1.00 90.88 93 ARG A N 1
ATOM 786 C CA . ARG A 1 93 ? -30.494 -2.070 16.689 1.00 90.88 93 ARG A CA 1
ATOM 787 C C . ARG A 1 93 ? -29.159 -2.647 17.162 1.00 90.88 93 ARG A C 1
ATOM 789 O O . ARG A 1 93 ? -29.165 -3.597 17.940 1.00 90.88 93 ARG A O 1
ATOM 796 N N . ILE A 1 94 ? -28.028 -2.066 16.751 1.00 92.50 94 ILE A N 1
ATOM 797 C CA . ILE A 1 94 ? -26.694 -2.514 17.186 1.00 92.50 94 ILE A CA 1
ATOM 798 C C . ILE A 1 94 ? -26.562 -2.402 18.709 1.00 92.50 94 ILE A C 1
ATOM 800 O O . ILE A 1 94 ? -26.093 -3.336 19.360 1.00 92.50 94 ILE A O 1
ATOM 804 N N . VAL A 1 95 ? -26.977 -1.272 19.287 1.00 93.94 95 VAL A N 1
ATOM 805 C CA . VAL A 1 95 ? -26.907 -1.042 20.737 1.00 93.94 95 VAL A CA 1
ATOM 806 C C . VAL A 1 95 ? -27.804 -2.022 21.499 1.00 93.94 95 VAL A C 1
ATOM 808 O O . VAL A 1 95 ? -27.373 -2.574 22.512 1.00 93.94 95 VAL A O 1
ATOM 811 N N . ASN A 1 96 ? -29.014 -2.290 21.007 1.00 93.44 96 ASN A N 1
ATOM 812 C CA . ASN A 1 96 ? -29.932 -3.254 21.613 1.00 93.44 96 ASN A CA 1
ATOM 813 C C . ASN A 1 96 ? -29.369 -4.676 21.567 1.00 93.44 96 ASN A C 1
ATOM 815 O O . ASN A 1 96 ? -29.366 -5.363 22.587 1.00 93.44 96 ASN A O 1
ATOM 819 N N . ASP A 1 97 ? -28.828 -5.100 20.424 1.00 92.50 97 ASP A N 1
ATOM 820 C CA . ASP A 1 97 ? -28.244 -6.432 20.271 1.00 92.50 97 ASP A CA 1
ATOM 821 C C . ASP A 1 97 ? -27.024 -6.622 21.186 1.00 92.50 97 ASP A C 1
ATOM 823 O O . ASP A 1 97 ? -26.899 -7.668 21.824 1.00 92.50 97 ASP A O 1
ATOM 827 N N . LEU A 1 98 ? -26.172 -5.599 21.335 1.00 93.62 98 LEU A N 1
ATOM 828 C CA . LEU A 1 98 ? -25.028 -5.619 22.261 1.00 93.62 98 LEU A CA 1
ATOM 829 C C . LEU A 1 98 ? -25.433 -5.725 23.741 1.00 93.62 98 LEU A C 1
ATOM 831 O O . LEU A 1 98 ? -24.631 -6.194 24.548 1.00 93.62 98 LEU A O 1
ATOM 835 N N . ASN A 1 99 ? -26.650 -5.301 24.087 1.00 93.94 99 ASN A N 1
ATOM 836 C CA . ASN A 1 99 ? -27.228 -5.380 25.433 1.00 93.94 99 ASN A CA 1
ATOM 837 C C . ASN A 1 99 ? -28.189 -6.565 25.624 1.00 93.94 99 ASN A C 1
ATOM 839 O O . ASN A 1 99 ? -28.783 -6.725 26.695 1.00 93.94 99 ASN A O 1
ATOM 843 N N . SER A 1 100 ? -28.391 -7.371 24.585 1.00 92.19 100 SER A N 1
ATOM 844 C CA . SER A 1 100 ? -29.340 -8.479 24.604 1.00 92.19 100 SER A CA 1
ATOM 845 C C . SER A 1 100 ? -28.755 -9.729 25.270 1.00 92.19 100 SER A C 1
ATOM 847 O O . SER A 1 100 ? -27.566 -9.813 25.572 1.00 92.19 100 SER A O 1
ATOM 849 N N . SER A 1 101 ? -29.597 -10.744 25.467 1.00 90.12 101 SER A N 1
ATOM 850 C CA . SER A 1 101 ? -29.184 -12.105 25.833 1.00 90.12 101 SER A CA 1
ATOM 851 C C . SER A 1 101 ? -28.814 -12.970 24.618 1.00 90.12 101 SER A C 1
ATOM 853 O O . SER A 1 101 ? -28.617 -14.177 24.760 1.00 90.12 101 SER A O 1
ATOM 855 N N . ALA A 1 102 ? -28.726 -12.390 23.413 1.00 88.94 102 ALA A N 1
ATOM 856 C CA . ALA A 1 102 ? -28.350 -13.130 22.214 1.00 88.94 102 ALA A CA 1
ATOM 857 C C . ALA A 1 102 ? -26.932 -13.701 22.331 1.00 88.94 102 ALA A C 1
ATOM 859 O O . ALA A 1 102 ? -26.085 -13.174 23.050 1.00 88.94 102 ALA A O 1
ATOM 860 N N . THR A 1 103 ? -26.658 -14.775 21.589 1.00 90.94 103 THR A N 1
ATOM 861 C CA . THR A 1 103 ? -25.325 -15.378 21.588 1.00 90.94 103 THR A CA 1
ATOM 862 C C . THR A 1 103 ? -24.306 -14.450 20.915 1.00 90.94 103 THR A C 1
ATOM 864 O O . THR A 1 103 ? -24.620 -13.822 19.894 1.00 90.94 103 THR A O 1
ATOM 867 N N . PRO A 1 104 ? -23.050 -14.403 21.400 1.00 89.19 104 PRO A N 1
ATOM 868 C CA . PRO A 1 104 ? -21.993 -13.606 20.781 1.00 89.19 104 PRO A CA 1
ATOM 869 C C . PRO A 1 104 ? -21.807 -13.878 19.283 1.00 89.19 104 PRO A C 1
ATOM 871 O O . PRO A 1 104 ? -21.536 -12.959 18.513 1.00 89.19 104 PRO A O 1
ATOM 874 N N . GLN A 1 105 ? -21.992 -15.127 18.840 1.00 89.88 105 GLN A N 1
ATOM 875 C CA . GLN A 1 105 ? -21.920 -15.505 17.427 1.00 89.88 105 GLN A CA 1
ATOM 876 C C . GLN A 1 105 ? -23.005 -14.814 16.593 1.00 89.88 105 GLN A C 1
ATOM 878 O O . GLN A 1 105 ? -22.709 -14.326 15.502 1.00 89.88 105 GLN A O 1
ATOM 883 N N . LYS A 1 106 ? -24.240 -14.734 17.106 1.00 90.81 106 LYS A N 1
ATOM 884 C CA . LYS A 1 106 ? -25.357 -14.071 16.421 1.00 90.81 106 LYS A CA 1
ATOM 885 C C . LYS A 1 106 ? -25.106 -12.569 16.291 1.00 90.81 106 LYS A C 1
ATOM 887 O O . LYS A 1 106 ? -25.240 -12.027 15.197 1.00 90.81 106 LYS A O 1
ATOM 892 N N . ILE A 1 107 ? -24.664 -11.927 17.373 1.00 90.88 107 ILE A N 1
ATOM 893 C CA . ILE A 1 107 ? -24.336 -10.492 17.386 1.00 90.88 107 ILE A CA 1
ATOM 894 C C . ILE A 1 107 ? -23.190 -10.204 16.407 1.00 90.88 107 ILE A C 1
ATOM 896 O O . ILE A 1 107 ? -23.272 -9.288 15.592 1.00 90.88 107 ILE A O 1
ATOM 900 N N . LYS A 1 108 ? -22.137 -11.030 16.422 1.00 90.00 108 LYS A N 1
ATOM 901 C CA . LYS A 1 108 ? -21.005 -10.894 15.498 1.00 90.00 108 LYS A CA 1
ATOM 902 C C . LYS A 1 108 ? -21.433 -11.037 14.036 1.00 90.00 108 LYS A C 1
ATOM 904 O O . LYS A 1 108 ? -20.964 -10.265 13.206 1.00 90.00 108 LYS A O 1
ATOM 909 N N . LYS A 1 109 ? -22.305 -12.000 13.718 1.00 90.06 109 LYS A N 1
ATOM 910 C CA . LYS A 1 109 ? -22.823 -12.198 12.357 1.00 90.06 109 LYS A CA 1
ATOM 911 C C . LYS A 1 109 ? -23.573 -10.955 11.866 1.00 90.06 109 LYS A C 1
ATOM 913 O O . LYS A 1 109 ? -23.238 -10.451 10.801 1.00 90.06 109 LYS A O 1
ATOM 918 N N . MET A 1 110 ? -24.471 -10.410 12.687 1.00 90.25 110 MET A N 1
ATOM 919 C CA . MET A 1 110 ? -25.189 -9.163 12.390 1.00 90.25 110 MET A CA 1
ATOM 920 C C . MET A 1 110 ? -24.224 -7.990 12.133 1.00 90.25 110 MET A C 1
ATOM 922 O O . MET A 1 110 ? -24.356 -7.291 11.132 1.00 90.25 110 MET A O 1
ATOM 926 N N . ILE A 1 111 ? -23.195 -7.809 12.973 1.00 89.06 111 ILE A N 1
ATOM 927 C CA . ILE A 1 111 ? -22.196 -6.739 12.786 1.00 89.06 111 ILE A CA 1
ATOM 928 C C . ILE A 1 111 ? -21.452 -6.900 11.450 1.00 89.06 111 ILE A C 1
ATOM 930 O O . ILE A 1 111 ? -21.167 -5.911 10.771 1.00 89.06 111 ILE A O 1
ATOM 934 N N . VAL A 1 112 ? -21.109 -8.136 11.075 1.00 86.06 112 VAL A N 1
ATOM 935 C CA . VAL A 1 112 ? -20.430 -8.439 9.806 1.00 86.06 112 VAL A CA 1
ATOM 936 C C . VAL A 1 112 ? -21.330 -8.141 8.608 1.00 86.06 112 VAL A C 1
ATOM 938 O O . VAL A 1 112 ? -20.839 -7.570 7.639 1.00 86.06 112 VAL A O 1
ATOM 941 N N . GLU A 1 113 ? -22.617 -8.477 8.681 1.00 87.25 113 GLU A N 1
ATOM 942 C CA . GLU A 1 113 ? -23.604 -8.186 7.630 1.00 87.25 113 GLU A CA 1
ATOM 943 C C . GLU A 1 113 ? -23.729 -6.672 7.401 1.00 87.25 113 GLU A C 1
ATOM 945 O O . GLU A 1 113 ? -23.509 -6.207 6.285 1.00 87.25 113 GLU A O 1
ATOM 950 N N . ILE A 1 114 ? -23.906 -5.880 8.468 1.00 84.44 114 ILE A N 1
ATOM 951 C CA . ILE A 1 114 ? -23.962 -4.408 8.369 1.00 84.44 114 ILE A CA 1
ATOM 952 C C . ILE A 1 114 ? -22.671 -3.845 7.757 1.00 84.44 114 ILE A C 1
ATOM 954 O O . ILE A 1 114 ? -22.702 -2.960 6.898 1.00 84.44 114 ILE A O 1
ATOM 958 N N . LYS A 1 115 ? -21.504 -4.357 8.171 1.00 81.56 115 LYS A N 1
ATOM 959 C CA . LYS A 1 115 ? -20.220 -3.946 7.584 1.00 81.56 115 LYS A CA 1
ATOM 960 C C . LYS A 1 115 ? -20.131 -4.295 6.102 1.00 81.56 115 LYS A C 1
ATOM 962 O O . LYS A 1 115 ? -19.594 -3.488 5.351 1.00 81.56 115 LYS A O 1
ATOM 967 N N . ALA A 1 116 ? -20.594 -5.472 5.691 1.00 80.38 116 ALA A N 1
ATOM 968 C CA . ALA A 1 116 ? -20.515 -5.931 4.309 1.00 80.38 116 ALA A CA 1
ATOM 969 C C . ALA A 1 116 ? -21.405 -5.096 3.379 1.00 80.38 116 ALA A C 1
ATOM 971 O O . ALA A 1 116 ? -20.941 -4.692 2.314 1.00 80.38 116 ALA A O 1
ATOM 972 N N . ASP A 1 117 ? -22.621 -4.770 3.816 1.00 78.75 117 ASP A N 1
ATOM 973 C CA . ASP A 1 117 ? -23.568 -3.962 3.041 1.00 78.75 117 ASP A CA 1
ATOM 974 C C . ASP A 1 117 ? -23.080 -2.514 2.868 1.00 78.75 117 ASP A C 1
ATOM 976 O O . ASP A 1 117 ? -23.244 -1.904 1.811 1.00 78.75 117 ASP A O 1
ATOM 980 N N . ARG A 1 118 ? -22.431 -1.952 3.900 1.00 73.88 118 ARG A N 1
ATOM 981 C CA . ARG A 1 118 ? -21.953 -0.555 3.901 1.00 73.88 118 ARG A CA 1
ATOM 982 C C . ARG A 1 118 ? -20.560 -0.390 3.304 1.00 73.88 118 ARG A C 1
ATOM 984 O O . ARG A 1 118 ? -20.287 0.600 2.625 1.00 73.88 118 ARG A O 1
ATOM 991 N N . ILE A 1 119 ? -19.668 -1.354 3.517 1.00 64.31 119 ILE A N 1
ATOM 992 C CA . ILE A 1 119 ? -18.374 -1.430 2.836 1.00 64.31 119 ILE A CA 1
ATOM 993 C C . ILE A 1 119 ? -18.613 -2.142 1.499 1.00 64.31 119 ILE A C 1
ATOM 995 O O . ILE A 1 119 ? -18.062 -3.204 1.223 1.00 64.31 119 ILE A O 1
ATOM 999 N N . GLY A 1 120 ? -19.401 -1.515 0.622 1.00 51.28 120 GLY A N 1
ATOM 1000 C CA . GLY A 1 120 ? -19.627 -1.959 -0.760 1.00 51.28 120 GLY A CA 1
ATOM 1001 C C . GLY A 1 120 ? -18.363 -1.970 -1.637 1.00 51.28 120 GLY A C 1
ATOM 1002 O O . GLY A 1 120 ? -18.437 -2.167 -2.844 1.00 51.28 120 GLY A O 1
ATOM 1003 N N . VAL A 1 121 ? -17.179 -1.776 -1.049 1.00 50.72 121 VAL A N 1
ATOM 1004 C CA . VAL A 1 121 ? -15.887 -1.929 -1.710 1.00 50.72 121 VAL A CA 1
ATOM 1005 C C . VAL A 1 121 ? -15.122 -3.031 -0.995 1.00 50.72 121 VAL A C 1
ATOM 1007 O O . VAL A 1 121 ? -14.366 -2.794 -0.048 1.00 50.72 121 VAL A O 1
ATOM 1010 N N . LYS A 1 122 ? -15.264 -4.257 -1.504 1.00 49.75 122 LYS A N 1
ATOM 1011 C CA . LYS A 1 122 ? -14.216 -5.266 -1.358 1.00 49.75 122 LYS A CA 1
ATOM 1012 C C . LYS A 1 122 ? -12.976 -4.695 -2.047 1.00 49.75 122 LYS A C 1
ATOM 1014 O O . LYS A 1 122 ? -12.753 -4.953 -3.224 1.00 49.75 122 LYS A O 1
ATOM 1019 N N . ASN A 1 123 ? -12.168 -3.922 -1.316 1.00 46.19 123 ASN A N 1
ATOM 1020 C CA . ASN A 1 123 ? -10.784 -3.636 -1.683 1.00 46.19 123 ASN A CA 1
ATOM 1021 C C . ASN A 1 123 ? -10.054 -4.977 -1.629 1.00 46.19 123 ASN A C 1
ATOM 1023 O O . ASN A 1 123 ? -9.359 -5.298 -0.661 1.00 46.19 123 ASN A O 1
ATOM 1027 N N . THR A 1 124 ? -10.276 -5.821 -2.636 1.00 53.50 124 THR A N 1
ATOM 1028 C CA . THR A 1 124 ? -9.482 -7.023 -2.790 1.00 53.50 124 THR A CA 1
ATOM 1029 C C . THR A 1 124 ? -8.046 -6.542 -2.883 1.00 53.50 124 THR A C 1
ATOM 1031 O O . THR A 1 124 ? -7.743 -5.530 -3.522 1.00 53.50 124 THR A O 1
ATOM 1034 N N . ARG A 1 125 ? -7.138 -7.248 -2.213 1.00 53.31 125 ARG A N 1
ATOM 1035 C CA . ARG A 1 125 ? -5.704 -6.919 -2.178 1.00 53.31 125 ARG A CA 1
ATOM 1036 C C . ARG A 1 125 ? -5.097 -6.723 -3.586 1.00 53.31 125 ARG A C 1
ATOM 1038 O O . ARG A 1 125 ? -4.007 -6.164 -3.698 1.00 53.31 125 ARG A O 1
ATOM 1045 N N . ASN A 1 126 ? -5.824 -7.157 -4.622 1.00 59.00 126 ASN A N 1
ATOM 1046 C CA . ASN A 1 126 ? -5.471 -7.170 -6.033 1.00 59.00 126 ASN A CA 1
ATOM 1047 C C . ASN A 1 126 ? -6.135 -6.065 -6.877 1.00 59.00 126 ASN A C 1
ATOM 1049 O O . ASN A 1 126 ? -5.724 -5.888 -8.017 1.00 59.00 126 ASN A O 1
ATOM 1053 N N . GLN A 1 127 ? -7.097 -5.284 -6.365 1.00 60.62 127 GLN A N 1
ATOM 1054 C CA . GLN A 1 127 ? -7.767 -4.239 -7.163 1.00 60.62 127 GLN A CA 1
ATOM 1055 C C . GLN A 1 127 ? -6.758 -3.235 -7.748 1.00 60.62 127 GLN A C 1
ATOM 1057 O O . GLN A 1 127 ? -6.737 -2.990 -8.949 1.00 60.62 127 GLN A O 1
ATOM 1062 N N . LYS A 1 128 ? -5.818 -2.773 -6.917 1.00 65.12 128 LYS A N 1
ATOM 1063 C CA . LYS A 1 128 ? -4.729 -1.874 -7.336 1.00 65.12 128 LYS A CA 1
ATOM 1064 C C . LYS A 1 128 ? -3.623 -2.556 -8.154 1.00 65.12 128 LYS A C 1
ATOM 1066 O O . LYS A 1 128 ? -2.730 -1.870 -8.638 1.00 65.12 128 LYS A O 1
ATOM 1071 N N . LEU A 1 129 ? -3.626 -3.891 -8.250 1.00 73.25 129 LEU A N 1
ATOM 1072 C CA . LEU A 1 129 ? -2.741 -4.636 -9.155 1.00 73.25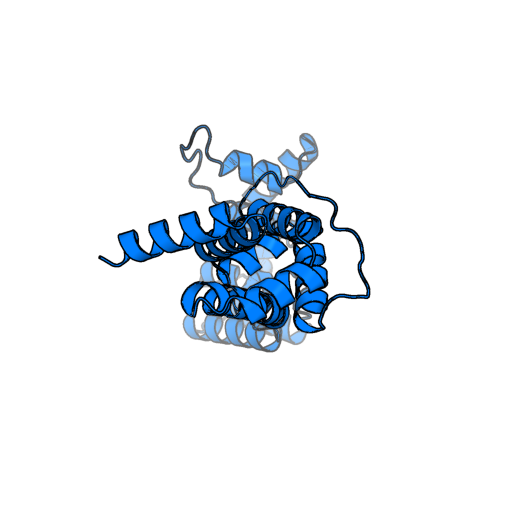 129 LEU A CA 1
ATOM 1073 C C . LEU A 1 129 ? -3.358 -4.721 -10.555 1.00 73.25 129 LEU A C 1
ATOM 1075 O O . LEU A 1 129 ? -2.630 -4.597 -11.530 1.00 73.25 129 LEU A O 1
ATOM 1079 N N . ASN A 1 130 ? -4.685 -4.838 -10.669 1.00 77.38 130 ASN A N 1
ATOM 1080 C CA . ASN A 1 130 ? -5.364 -4.811 -11.969 1.00 77.38 130 ASN A CA 1
ATOM 1081 C C . ASN A 1 130 ? -5.170 -3.466 -12.686 1.00 77.38 130 ASN A C 1
ATOM 1083 O O . ASN A 1 130 ? -4.956 -3.440 -13.892 1.00 77.38 130 ASN A O 1
ATOM 1087 N N . GLU A 1 131 ? -5.147 -2.361 -11.936 1.00 80.50 131 GLU A N 1
ATOM 1088 C CA . GLU A 1 131 ? -4.823 -1.021 -12.455 1.00 80.50 131 GLU A CA 1
ATOM 1089 C C . GLU A 1 131 ? -3.403 -0.929 -13.056 1.00 80.50 131 GLU A C 1
ATOM 1091 O O . GLU A 1 131 ? -3.147 -0.076 -13.899 1.00 80.50 131 GLU A O 1
ATOM 1096 N N . MET A 1 132 ? -2.478 -1.814 -12.657 1.00 88.69 132 MET A N 1
ATOM 1097 C CA . MET A 1 132 ? -1.096 -1.865 -13.166 1.00 88.69 132 MET A CA 1
ATOM 1098 C C . MET A 1 132 ? -0.939 -2.756 -14.398 1.00 88.69 132 MET A C 1
ATOM 1100 O O . MET A 1 132 ? 0.155 -2.829 -14.963 1.00 88.69 132 MET A O 1
ATOM 1104 N N . LYS A 1 133 ? -2.000 -3.462 -14.798 1.00 88.38 133 LYS A N 1
ATOM 1105 C CA . LYS A 1 133 ? -1.945 -4.423 -15.895 1.00 88.38 133 LYS A CA 1
ATOM 1106 C C . LYS A 1 133 ? -1.561 -3.771 -17.232 1.00 88.38 133 LYS A C 1
ATOM 1108 O O . LYS A 1 133 ? -0.608 -4.268 -17.818 1.00 88.38 133 LYS A O 1
ATOM 1113 N N . PRO A 1 134 ? -2.137 -2.625 -17.656 1.00 91.00 134 PRO A N 1
ATOM 1114 C CA . PRO A 1 134 ? -1.739 -1.989 -18.917 1.00 91.00 134 PRO A CA 1
ATOM 1115 C C . PRO A 1 134 ? -0.240 -1.648 -18.976 1.00 91.00 134 PRO A C 1
ATOM 1117 O O . PRO A 1 134 ? 0.434 -1.967 -19.950 1.00 91.00 134 PRO A O 1
ATOM 1120 N N . ILE A 1 135 ? 0.301 -1.100 -17.881 1.00 93.50 135 ILE A N 1
ATOM 1121 C CA . ILE A 1 135 ? 1.728 -0.759 -17.749 1.00 93.50 135 ILE A CA 1
ATOM 1122 C C . ILE A 1 135 ? 2.602 -2.021 -17.794 1.00 93.50 135 ILE A C 1
ATOM 1124 O O . ILE A 1 135 ? 3.683 -2.034 -18.382 1.00 93.50 135 ILE A O 1
ATOM 1128 N N . THR A 1 136 ? 2.142 -3.094 -17.149 1.00 93.12 136 THR A N 1
ATOM 1129 C CA . THR A 1 136 ? 2.847 -4.381 -17.118 1.00 93.12 136 THR A CA 1
ATOM 1130 C C . THR A 1 136 ? 2.862 -5.034 -18.496 1.00 93.12 136 THR A C 1
ATOM 1132 O O . THR A 1 136 ? 3.901 -5.539 -18.911 1.00 93.12 136 THR A O 1
ATOM 1135 N N . ASP A 1 137 ? 1.744 -4.992 -19.217 1.00 94.00 137 ASP A N 1
ATOM 1136 C CA . ASP A 1 137 ? 1.612 -5.576 -20.549 1.00 94.00 137 ASP A CA 1
ATOM 1137 C C . ASP A 1 137 ? 2.516 -4.839 -21.553 1.00 94.00 137 ASP A C 1
ATOM 1139 O O . ASP A 1 137 ? 3.261 -5.487 -22.289 1.00 94.00 137 ASP A O 1
ATOM 1143 N N . ALA A 1 138 ? 2.564 -3.500 -21.501 1.00 94.56 138 ALA A N 1
ATOM 1144 C CA . ALA A 1 138 ? 3.487 -2.697 -22.309 1.00 94.56 138 ALA A CA 1
ATOM 1145 C C . ALA A 1 138 ? 4.962 -3.020 -22.012 1.00 94.56 138 ALA A C 1
ATOM 1147 O O . ALA A 1 138 ? 5.773 -3.171 -22.928 1.00 94.56 138 ALA A O 1
ATOM 1148 N N . PHE A 1 139 ? 5.314 -3.183 -20.731 1.00 96.56 139 PHE A N 1
ATOM 1149 C CA . PHE A 1 139 ? 6.657 -3.607 -20.334 1.00 96.56 139 PHE A CA 1
ATOM 1150 C C . PHE A 1 139 ? 7.007 -4.994 -20.888 1.00 96.56 139 PHE A C 1
ATOM 1152 O O . PHE A 1 139 ? 8.100 -5.195 -21.416 1.00 96.56 139 PHE A O 1
ATOM 1159 N N . LEU A 1 140 ? 6.099 -5.965 -20.752 1.00 94.50 140 LEU A N 1
ATOM 1160 C CA . LEU A 1 140 ? 6.333 -7.340 -21.192 1.00 94.50 140 LEU A CA 1
ATOM 1161 C C . LEU A 1 140 ? 6.411 -7.460 -22.715 1.00 94.50 140 LEU A C 1
ATOM 1163 O O . LEU A 1 140 ? 7.186 -8.282 -23.197 1.00 94.50 140 LEU A O 1
ATOM 1167 N N . ALA A 1 141 ? 5.663 -6.642 -23.458 1.00 94.94 141 ALA A N 1
ATOM 1168 C CA . ALA A 1 141 ? 5.749 -6.585 -24.913 1.00 94.94 141 ALA A CA 1
ATOM 1169 C C . ALA A 1 141 ? 7.171 -6.222 -25.367 1.00 94.94 141 ALA A C 1
ATOM 1171 O O . ALA A 1 141 ? 7.806 -7.013 -26.061 1.00 94.94 141 ALA A O 1
ATOM 1172 N N . VAL A 1 142 ? 7.712 -5.100 -24.873 1.00 96.00 142 VAL A N 1
ATOM 1173 C CA . VAL A 1 142 ? 9.089 -4.674 -25.185 1.00 96.00 142 VAL A CA 1
ATOM 1174 C C . VAL A 1 142 ? 10.116 -5.672 -24.650 1.00 96.00 142 VAL A C 1
ATOM 1176 O O . VAL A 1 142 ? 11.075 -5.997 -25.343 1.00 96.00 142 VAL A O 1
ATOM 1179 N N . TYR A 1 143 ? 9.916 -6.211 -23.442 1.00 95.94 143 TYR A N 1
ATOM 1180 C CA . TYR A 1 143 ? 10.803 -7.240 -22.892 1.00 95.94 143 TYR A CA 1
ATOM 1181 C C . TYR A 1 143 ? 10.926 -8.446 -23.825 1.00 95.94 143 TYR A C 1
ATOM 1183 O O . TYR A 1 143 ? 12.035 -8.897 -24.104 1.00 95.94 143 TYR A O 1
ATOM 1191 N N . ASN A 1 144 ? 9.792 -8.979 -24.281 1.00 94.25 144 ASN A N 1
ATOM 1192 C CA . ASN A 1 144 ? 9.758 -10.170 -25.118 1.00 94.25 144 ASN A CA 1
ATOM 1193 C C . ASN A 1 144 ? 10.333 -9.886 -26.508 1.00 94.25 144 ASN A C 1
ATOM 1195 O O . ASN A 1 144 ? 11.131 -10.683 -26.984 1.00 94.25 144 ASN A O 1
ATOM 1199 N N . GLU A 1 145 ? 9.983 -8.753 -27.121 1.00 93.88 145 GLU A N 1
ATOM 1200 C CA . GLU A 1 145 ? 10.541 -8.310 -28.406 1.00 93.88 145 GLU A CA 1
ATOM 1201 C C . GLU A 1 145 ? 12.077 -8.287 -28.360 1.00 93.88 145 GLU A C 1
ATOM 1203 O O . GLU A 1 145 ? 12.746 -8.984 -29.121 1.00 93.88 145 GLU A O 1
ATOM 1208 N N . VAL A 1 146 ? 12.640 -7.572 -27.383 1.00 93.06 146 VAL A N 1
ATOM 1209 C CA . VAL A 1 146 ? 14.090 -7.454 -27.169 1.00 93.06 146 VAL A CA 1
ATOM 1210 C C . VAL A 1 146 ? 14.725 -8.822 -26.886 1.00 93.06 146 VAL A C 1
ATOM 1212 O O . VAL A 1 146 ? 15.792 -9.139 -27.415 1.00 93.06 146 VAL A O 1
ATOM 1215 N N . TYR A 1 147 ? 14.072 -9.656 -26.074 1.00 91.56 147 TYR A N 1
ATOM 1216 C CA . TYR A 1 147 ? 14.552 -10.999 -25.753 1.00 91.56 147 TYR A CA 1
ATOM 1217 C C . TYR A 1 147 ? 14.627 -11.904 -26.991 1.00 91.56 147 TYR A C 1
ATOM 1219 O O . TYR A 1 147 ? 15.646 -12.570 -27.191 1.00 91.56 147 TYR A O 1
ATOM 1227 N N . PHE A 1 148 ? 13.586 -11.922 -27.830 1.00 89.62 148 PHE A N 1
ATOM 1228 C CA . PHE A 1 148 ? 13.555 -12.745 -29.041 1.00 89.62 148 PHE A CA 1
ATOM 1229 C C . PHE A 1 148 ? 14.583 -12.277 -30.071 1.00 89.62 148 PHE A C 1
ATOM 1231 O O . PHE A 1 148 ? 15.327 -13.106 -30.582 1.00 89.62 148 PHE A O 1
ATOM 1238 N N . LEU A 1 149 ? 14.763 -10.966 -30.259 1.00 90.06 149 LEU A N 1
ATOM 1239 C CA . LEU A 1 149 ? 15.818 -10.431 -31.132 1.00 90.06 149 LEU A CA 1
ATOM 1240 C C . LEU A 1 149 ? 17.228 -10.875 -30.704 1.00 90.06 149 LEU A C 1
ATOM 1242 O O . LEU A 1 149 ? 18.084 -11.217 -31.529 1.00 90.06 149 LEU A O 1
ATOM 1246 N N . ILE A 1 150 ? 17.490 -10.907 -29.394 1.00 87.62 150 ILE A N 1
ATOM 1247 C CA . ILE A 1 150 ? 18.763 -11.411 -28.868 1.00 87.62 150 ILE A CA 1
ATOM 1248 C C . ILE A 1 150 ? 18.893 -12.915 -29.113 1.00 87.62 150 ILE A C 1
ATOM 1250 O O . ILE A 1 150 ? 19.969 -13.353 -29.532 1.00 87.62 150 ILE A O 1
ATOM 1254 N N . LYS A 1 151 ? 17.830 -13.679 -28.835 1.00 85.81 151 LYS A N 1
ATOM 1255 C CA . LYS A 1 151 ? 17.799 -15.145 -28.907 1.00 85.81 151 LYS A CA 1
ATOM 1256 C C . LYS A 1 151 ? 17.932 -15.665 -30.338 1.00 85.81 151 LYS A C 1
ATOM 1258 O O . LYS A 1 151 ? 18.754 -16.544 -30.575 1.00 85.81 151 LYS A O 1
ATOM 1263 N N . ASP A 1 152 ? 17.162 -15.110 -31.265 1.00 85.88 152 ASP A N 1
ATOM 1264 C CA . ASP A 1 152 ? 17.062 -15.588 -32.647 1.00 85.88 152 ASP A CA 1
ATOM 1265 C C . ASP A 1 152 ? 18.258 -15.139 -33.496 1.00 85.88 152 ASP A C 1
ATOM 1267 O O .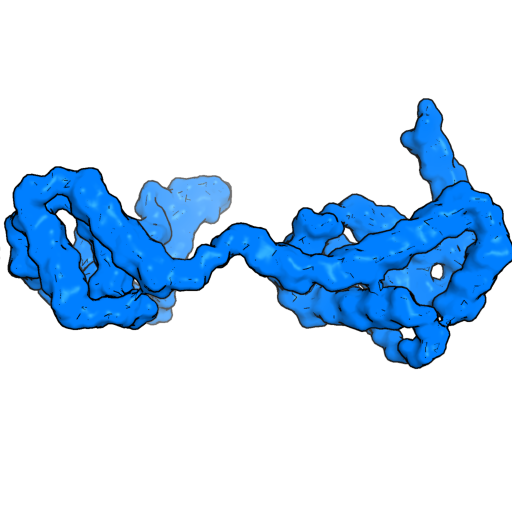 ASP A 1 152 ? 18.469 -15.626 -34.603 1.00 85.88 152 ASP A O 1
ATOM 1271 N N . ASN A 1 153 ? 19.084 -14.234 -32.956 1.00 82.81 153 ASN A N 1
ATOM 1272 C CA . ASN A 1 153 ? 20.292 -13.726 -33.600 1.00 82.81 153 ASN A CA 1
ATOM 1273 C C . ASN A 1 153 ? 20.028 -13.126 -34.997 1.00 82.81 153 ASN A C 1
ATOM 1275 O O . ASN A 1 153 ? 20.896 -13.141 -35.872 1.00 82.81 153 ASN A O 1
ATOM 1279 N N . ASN A 1 154 ? 18.832 -12.570 -35.203 1.00 83.31 154 ASN A N 1
ATOM 1280 C CA . ASN A 1 154 ? 18.453 -11.947 -36.462 1.00 83.31 154 ASN A CA 1
ATOM 1281 C C . ASN A 1 154 ? 19.100 -10.560 -36.576 1.00 83.31 154 ASN A C 1
ATOM 1283 O O . ASN A 1 154 ? 18.651 -9.586 -35.962 1.00 83.31 154 ASN A O 1
ATOM 1287 N N . LYS A 1 155 ? 20.189 -10.476 -37.348 1.00 84.94 155 LYS A N 1
ATOM 1288 C CA . LYS A 1 155 ? 20.954 -9.235 -37.520 1.00 84.94 155 LYS A CA 1
ATOM 1289 C C . LYS A 1 155 ? 20.130 -8.133 -38.193 1.00 84.94 155 LYS A C 1
ATOM 1291 O O . LYS A 1 155 ? 20.200 -6.995 -37.752 1.00 84.94 155 LYS A O 1
ATOM 1296 N N . LEU A 1 156 ? 19.316 -8.470 -39.196 1.00 86.94 156 LEU A N 1
ATOM 1297 C CA . LEU A 1 156 ? 18.509 -7.487 -39.928 1.00 86.94 156 LEU A CA 1
ATOM 1298 C C . LEU A 1 156 ? 17.487 -6.802 -39.017 1.00 86.94 156 LEU A C 1
ATOM 1300 O O . LEU A 1 156 ? 17.385 -5.578 -39.013 1.00 86.94 156 LEU A O 1
ATOM 1304 N N . GLU A 1 157 ? 16.764 -7.578 -38.212 1.00 87.44 157 GLU A N 1
ATOM 1305 C CA . GLU A 1 157 ? 15.780 -7.029 -37.271 1.00 87.44 157 GLU A CA 1
ATOM 1306 C C . GLU A 1 157 ? 16.444 -6.288 -36.107 1.00 87.44 157 GLU A C 1
ATOM 1308 O O . GLU A 1 157 ? 15.948 -5.253 -35.663 1.00 87.44 157 GLU A O 1
ATOM 1313 N N . THR A 1 158 ? 17.604 -6.772 -35.652 1.00 87.25 158 THR A N 1
ATOM 1314 C CA . THR A 1 158 ? 18.429 -6.070 -34.661 1.00 87.25 158 THR A CA 1
ATOM 1315 C C . THR A 1 158 ? 18.848 -4.691 -35.173 1.00 87.25 158 THR A C 1
ATOM 1317 O O . THR A 1 158 ? 18.649 -3.693 -34.482 1.00 87.25 158 THR A O 1
ATOM 1320 N N . ASP A 1 159 ? 19.375 -4.616 -36.396 1.00 88.06 159 ASP A N 1
ATOM 1321 C CA . ASP A 1 159 ? 19.807 -3.361 -37.011 1.00 88.06 159 ASP A CA 1
ATOM 1322 C C . ASP A 1 159 ? 18.608 -2.429 -37.252 1.00 88.06 159 ASP A C 1
ATOM 1324 O O . ASP A 1 159 ? 18.693 -1.227 -36.986 1.00 88.06 159 ASP A O 1
ATOM 1328 N N . ALA A 1 160 ? 17.462 -2.971 -37.679 1.00 89.81 160 ALA A N 1
ATOM 1329 C CA . ALA A 1 160 ? 16.221 -2.215 -37.839 1.00 89.81 160 ALA A CA 1
ATOM 1330 C C . ALA A 1 160 ? 15.755 -1.582 -36.517 1.00 89.81 160 ALA A C 1
ATOM 1332 O O . ALA A 1 160 ? 15.450 -0.384 -36.481 1.00 89.81 160 ALA A O 1
ATOM 1333 N N . LEU A 1 161 ? 15.770 -2.344 -35.416 1.00 89.94 161 LEU A N 1
ATOM 1334 C CA . LEU A 1 161 ? 15.434 -1.831 -34.090 1.00 89.94 161 LEU A CA 1
ATOM 1335 C C . LEU A 1 161 ? 16.412 -0.733 -33.659 1.00 89.94 161 LEU A C 1
ATOM 1337 O O . LEU A 1 161 ? 15.995 0.355 -33.255 1.00 89.94 161 LEU A O 1
ATOM 1341 N N . THR A 1 162 ? 17.717 -0.994 -33.752 1.00 89.12 162 THR A N 1
ATOM 1342 C CA . THR A 1 162 ? 18.748 -0.044 -33.323 1.00 89.12 162 THR A CA 1
ATOM 1343 C C . THR A 1 162 ? 18.708 1.250 -34.139 1.00 89.12 162 THR A C 1
ATOM 1345 O O . THR A 1 162 ? 18.953 2.321 -33.579 1.00 89.12 162 THR A O 1
ATOM 1348 N N . ASN A 1 163 ? 18.343 1.188 -35.421 1.00 90.00 163 ASN A N 1
ATOM 1349 C CA . ASN A 1 163 ? 18.152 2.367 -36.266 1.00 90.00 163 ASN A CA 1
ATOM 1350 C C . ASN A 1 163 ? 16.876 3.145 -35.908 1.00 90.00 163 ASN A C 1
ATOM 1352 O O . ASN A 1 163 ? 16.916 4.373 -35.827 1.00 90.00 163 ASN A O 1
ATOM 1356 N N . SER A 1 164 ? 15.765 2.452 -35.638 1.00 91.25 164 SER A N 1
ATOM 1357 C CA . SER A 1 164 ? 14.497 3.082 -35.242 1.00 91.25 164 SER A CA 1
ATOM 1358 C C . SER A 1 164 ? 14.601 3.760 -33.868 1.00 91.25 164 SER A C 1
ATOM 1360 O O . SER A 1 164 ? 14.317 4.953 -33.704 1.00 91.25 164 SER A O 1
ATOM 1362 N N . ILE A 1 165 ? 15.088 3.027 -32.865 1.00 92.56 165 ILE A N 1
ATOM 1363 C CA . ILE A 1 165 ? 15.161 3.513 -31.486 1.00 92.56 165 ILE A CA 1
ATOM 1364 C C . ILE A 1 165 ? 16.415 4.348 -31.244 1.00 92.56 165 ILE A C 1
ATOM 1366 O O . ILE A 1 165 ? 16.382 5.191 -30.363 1.00 92.56 165 ILE A O 1
ATOM 1370 N N . LYS A 1 166 ? 17.470 4.245 -32.054 1.00 92.38 166 LYS A N 1
ATOM 1371 C CA . LYS A 1 166 ? 18.761 4.940 -31.876 1.00 92.38 166 LYS A CA 1
ATOM 1372 C C . LYS A 1 166 ? 19.521 4.498 -30.615 1.00 92.38 166 LYS A C 1
ATOM 1374 O O . LYS A 1 166 ? 18.980 4.382 -29.515 1.00 92.38 166 LYS A O 1
ATOM 1379 N N . LYS A 1 167 ? 20.830 4.281 -30.770 1.00 90.94 167 LYS A N 1
ATOM 1380 C CA . LYS A 1 167 ? 21.721 3.752 -29.715 1.00 90.94 167 LYS A CA 1
ATOM 1381 C C . LYS A 1 167 ? 21.768 4.629 -28.460 1.00 90.94 167 LYS A C 1
ATOM 1383 O O . LYS A 1 167 ? 21.774 4.110 -27.347 1.00 90.94 167 LYS A O 1
ATOM 1388 N N . ASP A 1 168 ? 21.771 5.950 -28.624 1.00 91.00 168 ASP A N 1
ATOM 1389 C CA . ASP A 1 168 ? 21.801 6.906 -27.513 1.00 91.00 168 ASP A CA 1
ATOM 1390 C C . ASP A 1 168 ? 20.513 6.856 -26.677 1.00 91.00 168 ASP A C 1
ATOM 1392 O O . ASP A 1 168 ? 20.546 6.966 -25.449 1.00 91.00 168 ASP A O 1
ATOM 1396 N N . TYR A 1 169 ? 19.369 6.652 -27.332 1.00 93.44 169 TYR A N 1
ATOM 1397 C CA . TYR A 1 169 ? 18.089 6.521 -26.655 1.00 93.44 169 TYR A CA 1
ATOM 1398 C C . TYR A 1 169 ? 17.956 5.158 -25.971 1.00 93.44 169 TYR A C 1
ATOM 1400 O O . TYR A 1 169 ? 17.492 5.108 -24.837 1.00 93.44 169 TYR A O 1
ATOM 1408 N N . LEU A 1 170 ? 18.434 4.072 -26.593 1.00 93.75 170 LEU A N 1
ATOM 1409 C CA . LEU A 1 170 ? 18.510 2.747 -25.960 1.00 93.75 170 LEU A CA 1
ATOM 1410 C C . LEU A 1 170 ? 19.319 2.780 -24.656 1.00 93.75 170 LEU A C 1
ATOM 1412 O O . LEU A 1 170 ? 18.887 2.210 -23.653 1.00 93.75 170 LEU A O 1
ATOM 1416 N N . LEU A 1 171 ? 20.435 3.516 -24.630 1.00 92.94 171 LEU A N 1
ATOM 1417 C CA . LEU A 1 171 ? 21.216 3.725 -23.410 1.00 92.94 171 LEU A CA 1
ATOM 1418 C C . LEU A 1 171 ? 20.408 4.465 -22.330 1.00 92.94 171 LEU A C 1
ATOM 1420 O O . LEU A 1 171 ? 20.383 4.041 -21.174 1.00 92.94 171 LEU A O 1
ATOM 1424 N N . LYS A 1 172 ? 19.696 5.539 -22.697 1.00 93.38 172 LYS A N 1
ATOM 1425 C CA . LYS A 1 172 ? 18.820 6.276 -21.766 1.00 93.38 172 LYS A CA 1
ATOM 1426 C C . LYS A 1 172 ? 17.687 5.397 -21.232 1.00 93.38 172 LYS A C 1
ATOM 1428 O O . LYS A 1 172 ? 17.363 5.473 -20.048 1.00 93.38 172 LYS A O 1
ATOM 1433 N N . LEU A 1 173 ? 17.102 4.545 -22.077 1.00 94.44 173 LEU A N 1
ATOM 1434 C CA . LEU A 1 173 ? 16.073 3.586 -21.670 1.00 94.44 173 LEU A CA 1
ATOM 1435 C C . LEU A 1 173 ? 16.633 2.523 -20.726 1.00 94.44 173 LEU A C 1
ATOM 1437 O O . LEU A 1 173 ? 16.000 2.233 -19.715 1.00 94.44 173 LEU A O 1
ATOM 1441 N N . SER A 1 174 ? 17.830 1.998 -20.994 1.00 94.56 174 SER A N 1
ATOM 1442 C CA . SER A 1 174 ? 18.515 1.074 -20.085 1.00 94.56 174 SER A CA 1
ATOM 1443 C C . SER A 1 174 ? 18.694 1.694 -18.695 1.00 94.56 174 SER A C 1
ATOM 1445 O O . SER A 1 174 ? 18.276 1.111 -17.693 1.00 94.56 174 SER A O 1
ATOM 1447 N N . GLN A 1 175 ? 19.214 2.923 -18.630 1.00 92.44 175 GLN A N 1
ATOM 1448 C CA . GLN A 1 175 ? 19.389 3.656 -17.373 1.00 92.44 175 GLN A CA 1
ATOM 1449 C C . GLN A 1 175 ? 18.052 3.889 -16.658 1.00 92.44 175 GLN A C 1
ATOM 1451 O O . GLN A 1 175 ? 17.954 3.684 -15.450 1.00 92.44 175 GLN A O 1
ATOM 1456 N N . ALA A 1 176 ? 17.011 4.270 -17.401 1.00 92.62 176 ALA A N 1
ATOM 1457 C CA . ALA A 1 176 ? 15.670 4.498 -16.872 1.00 92.62 176 ALA A CA 1
ATOM 1458 C C . ALA A 1 176 ? 15.045 3.223 -16.285 1.00 92.62 176 ALA A C 1
ATOM 1460 O O . ALA A 1 176 ? 14.502 3.246 -15.181 1.00 92.62 176 ALA A O 1
ATOM 1461 N N . VAL A 1 177 ? 15.151 2.095 -16.988 1.00 94.06 177 VAL A N 1
ATOM 1462 C CA . VAL A 1 177 ? 14.664 0.801 -16.495 1.00 94.06 177 VAL A CA 1
ATOM 1463 C C . VAL A 1 177 ? 15.476 0.352 -15.278 1.00 94.06 177 VAL A C 1
ATOM 1465 O O . VAL A 1 177 ? 14.896 -0.088 -14.286 1.00 94.06 177 VAL A O 1
ATOM 1468 N N . SER A 1 178 ? 16.801 0.521 -15.302 1.00 91.88 178 SER A N 1
ATOM 1469 C CA . SER A 1 178 ? 17.666 0.200 -14.162 1.00 91.88 178 SER A CA 1
ATOM 1470 C C . SER A 1 178 ? 17.320 1.040 -12.931 1.00 91.88 178 SER A C 1
ATOM 1472 O O . SER A 1 178 ? 17.271 0.512 -11.820 1.00 91.88 178 SER A O 1
ATOM 1474 N N . ALA A 1 179 ? 17.011 2.327 -13.109 1.00 89.62 179 ALA A N 1
ATOM 1475 C CA . ALA A 1 179 ? 16.611 3.218 -12.025 1.00 89.62 179 ALA A CA 1
ATOM 1476 C C . ALA A 1 179 ? 15.372 2.697 -11.284 1.00 89.62 179 ALA A C 1
ATOM 1478 O O . ALA A 1 179 ? 15.304 2.783 -10.058 1.00 89.62 179 ALA A O 1
ATOM 1479 N N . LEU A 1 180 ? 14.437 2.038 -11.984 1.00 89.62 180 LEU A N 1
ATOM 1480 C CA . LEU A 1 180 ? 13.283 1.387 -11.359 1.00 89.62 180 LEU A CA 1
ATOM 1481 C C . LEU A 1 180 ? 13.646 0.248 -10.401 1.00 89.62 180 LEU A C 1
ATOM 1483 O O . LEU A 1 180 ? 12.750 -0.217 -9.703 1.00 89.62 180 LEU A O 1
ATOM 1487 N N . THR A 1 181 ? 14.899 -0.193 -10.296 1.00 85.50 181 THR A N 1
ATOM 1488 C CA . THR A 1 181 ? 15.328 -1.183 -9.291 1.00 85.50 181 THR A CA 1
ATOM 1489 C C . THR A 1 181 ? 15.817 -0.548 -7.984 1.00 85.50 181 THR A C 1
ATOM 1491 O O . THR A 1 181 ? 15.893 -1.236 -6.971 1.00 85.50 181 THR A O 1
ATOM 1494 N N . GLN A 1 182 ? 16.083 0.762 -7.969 1.00 79.62 182 GLN A N 1
ATOM 1495 C CA . GLN A 1 182 ? 16.695 1.465 -6.839 1.00 79.62 182 GLN A CA 1
ATOM 1496 C C . GLN A 1 182 ? 15.648 2.117 -5.916 1.00 79.62 182 GLN A C 1
ATOM 1498 O O . GLN A 1 182 ? 14.529 2.438 -6.334 1.00 79.62 182 GLN A O 1
ATOM 1503 N N . GLU A 1 183 ? 15.996 2.304 -4.638 1.00 63.22 183 GLU A N 1
ATOM 1504 C CA . GLU A 1 183 ? 15.163 3.044 -3.672 1.00 63.22 183 GLU A CA 1
ATOM 1505 C C . GLU A 1 183 ? 15.377 4.565 -3.780 1.00 63.22 183 GLU A C 1
ATOM 1507 O O . GLU A 1 183 ? 14.398 5.312 -3.811 1.00 63.22 183 GLU A O 1
ATOM 1512 N N . ASN A 1 184 ? 16.628 5.007 -3.963 1.00 62.34 184 ASN A N 1
ATOM 1513 C CA . ASN A 1 184 ? 17.004 6.400 -4.230 1.00 62.34 184 ASN A CA 1
ATOM 1514 C C . ASN A 1 184 ? 17.155 6.625 -5.739 1.00 62.34 184 ASN A C 1
ATOM 1516 O O . ASN A 1 184 ? 18.260 6.582 -6.274 1.00 62.34 184 ASN A O 1
ATOM 1520 N N . LEU A 1 185 ? 16.024 6.791 -6.428 1.00 66.81 185 LEU A N 1
ATOM 1521 C CA . LEU A 1 185 ? 15.968 6.868 -7.889 1.00 66.81 185 LEU A CA 1
ATOM 1522 C C . LEU A 1 185 ? 16.826 8.030 -8.423 1.00 66.81 185 LEU A C 1
ATOM 1524 O O . LEU A 1 185 ? 16.491 9.197 -8.221 1.00 66.81 185 LEU A O 1
ATOM 1528 N N . PHE A 1 186 ? 17.873 7.723 -9.184 1.00 65.94 186 PHE A N 1
ATOM 1529 C CA . PHE A 1 186 ? 18.358 8.662 -10.190 1.00 65.94 186 PHE A CA 1
ATOM 1530 C C . PHE A 1 186 ? 17.349 8.662 -11.343 1.00 65.94 186 PHE A C 1
ATOM 1532 O O . PHE A 1 186 ? 17.082 7.607 -11.914 1.00 65.94 186 PHE A O 1
ATOM 1539 N N . VAL A 1 187 ? 16.750 9.810 -11.668 1.00 69.44 187 VAL A N 1
ATOM 1540 C CA . VAL A 1 187 ? 15.763 9.909 -12.754 1.00 69.44 187 VAL A CA 1
ATOM 1541 C C . VAL A 1 187 ? 16.455 10.422 -14.019 1.00 69.44 187 VAL A C 1
ATOM 1543 O O . VAL A 1 187 ? 16.652 11.631 -14.149 1.00 69.44 187 VAL A O 1
ATOM 1546 N N . PRO A 1 188 ? 16.837 9.552 -14.970 1.00 70.81 188 PRO A N 1
ATOM 1547 C CA . PRO A 1 188 ? 17.343 10.022 -16.251 1.00 70.81 188 PRO A CA 1
ATOM 1548 C C . PRO A 1 188 ? 16.230 10.740 -17.024 1.00 70.81 188 PRO A C 1
ATOM 1550 O O . PRO A 1 188 ? 15.084 10.286 -17.081 1.00 70.81 188 PRO A O 1
ATOM 1553 N N . VAL A 1 189 ? 16.573 11.867 -17.649 1.00 76.00 189 VAL A N 1
ATOM 1554 C CA . VAL A 1 189 ? 15.632 12.631 -18.475 1.00 76.00 189 VAL A CA 1
ATOM 1555 C C . VAL A 1 189 ? 15.408 11.892 -19.794 1.00 76.00 189 VAL A C 1
ATOM 1557 O O . VAL A 1 189 ? 16.258 11.886 -20.687 1.00 76.00 189 VAL A O 1
ATOM 1560 N N . LEU A 1 190 ? 14.236 11.273 -19.932 1.00 83.62 190 LEU A N 1
ATOM 1561 C CA . LEU A 1 190 ? 13.790 10.680 -21.189 1.00 83.62 190 LEU A CA 1
ATOM 1562 C C . LEU A 1 190 ? 13.174 11.765 -22.081 1.00 83.62 190 LEU A C 1
ATOM 1564 O O . LEU A 1 190 ? 12.050 12.214 -21.845 1.00 83.62 190 LEU A O 1
ATOM 1568 N N . GLY A 1 191 ? 13.890 12.159 -23.136 1.00 77.44 191 GLY A N 1
ATOM 1569 C CA . GLY A 1 191 ? 13.365 13.067 -24.161 1.00 77.44 191 GLY A CA 1
ATOM 1570 C C . GLY A 1 191 ? 12.069 12.541 -24.791 1.00 77.44 191 GLY A C 1
ATOM 1571 O O . GLY A 1 191 ? 11.822 11.329 -24.828 1.00 77.44 191 GLY A O 1
ATOM 1572 N N . SER A 1 192 ? 11.202 13.444 -25.240 1.00 79.62 192 SER A N 1
ATOM 1573 C CA . SER A 1 192 ? 10.022 13.081 -26.034 1.00 79.62 192 SER A CA 1
ATOM 1574 C C . SER A 1 192 ? 10.434 12.765 -27.468 1.00 79.62 192 SER A C 1
ATOM 1576 O O . SER A 1 192 ? 11.311 13.423 -28.022 1.00 79.62 192 SER A O 1
ATOM 1578 N N . ARG A 1 193 ? 9.812 11.739 -28.045 1.00 86.25 193 ARG A N 1
ATOM 1579 C CA . ARG A 1 193 ? 10.044 11.278 -29.411 1.00 86.25 193 ARG A CA 1
ATOM 1580 C C . ARG A 1 193 ? 8.715 10.861 -30.018 1.00 86.25 193 ARG A C 1
ATOM 1582 O O . ARG A 1 193 ? 7.985 10.099 -29.391 1.00 86.25 193 ARG A O 1
ATOM 1589 N N . ASN A 1 194 ? 8.433 11.364 -31.214 1.00 84.31 194 ASN A N 1
ATOM 1590 C CA . ASN A 1 194 ? 7.199 11.077 -31.952 1.00 84.31 194 ASN A CA 1
ATOM 1591 C C . ASN A 1 194 ? 7.429 10.053 -33.075 1.00 84.31 194 ASN A C 1
ATOM 1593 O O . ASN A 1 194 ? 6.490 9.655 -33.747 1.00 84.31 194 ASN A O 1
ATOM 1597 N N . ASP A 1 195 ? 8.682 9.649 -33.280 1.00 90.31 195 ASP A N 1
ATOM 1598 C CA . ASP A 1 195 ? 9.154 8.738 -34.323 1.00 90.31 195 ASP A CA 1
ATOM 1599 C C . ASP A 1 195 ? 9.353 7.298 -33.813 1.00 90.31 195 ASP A C 1
ATOM 1601 O O . ASP A 1 195 ? 9.974 6.481 -34.487 1.00 90.31 195 ASP A O 1
ATOM 1605 N N . LEU A 1 196 ? 8.871 6.988 -32.605 1.00 91.44 196 LEU A N 1
ATOM 1606 C CA . LEU A 1 196 ? 8.963 5.646 -32.033 1.00 91.44 196 LEU A CA 1
ATOM 1607 C C . LEU A 1 196 ? 7.839 4.745 -32.570 1.00 91.44 196 LEU A C 1
ATOM 1609 O O . LEU A 1 196 ? 6.711 5.220 -32.722 1.00 91.44 196 LEU A O 1
ATOM 1613 N N . PRO A 1 197 ? 8.103 3.440 -32.765 1.00 92.12 197 PRO A N 1
ATOM 1614 C CA . PRO A 1 197 ? 7.047 2.455 -32.971 1.00 92.12 197 PRO A CA 1
ATOM 1615 C C . PRO A 1 197 ? 6.018 2.501 -31.837 1.00 92.12 197 PRO A C 1
ATOM 1617 O O . PRO A 1 197 ? 6.363 2.803 -30.693 1.00 92.12 197 PRO A O 1
ATOM 1620 N N . GLU A 1 198 ? 4.762 2.167 -32.131 1.00 90.88 198 GLU A N 1
ATOM 1621 C CA . GLU A 1 198 ? 3.644 2.312 -31.189 1.00 90.88 198 GLU A CA 1
ATOM 1622 C C . GLU A 1 198 ? 3.886 1.590 -29.852 1.00 90.88 198 GLU A C 1
ATOM 1624 O O . GLU A 1 198 ? 3.751 2.198 -28.787 1.00 90.88 198 GLU A O 1
ATOM 1629 N N . SER A 1 199 ? 4.331 0.328 -29.892 1.00 91.50 199 SER A N 1
ATOM 1630 C CA . SER A 1 199 ? 4.654 -0.461 -28.693 1.00 91.50 199 SER A CA 1
ATOM 1631 C C . SER A 1 199 ? 5.713 0.222 -27.819 1.00 91.50 199 SER A C 1
ATOM 1633 O O . SER A 1 199 ? 5.568 0.307 -26.596 1.00 91.50 199 SER A O 1
ATOM 1635 N N . TRP A 1 200 ? 6.744 0.784 -28.449 1.00 94.69 200 TRP A N 1
ATOM 1636 C CA . TRP A 1 200 ? 7.823 1.511 -27.789 1.00 94.69 200 TRP A CA 1
ATOM 1637 C C . TRP A 1 200 ? 7.367 2.869 -27.257 1.00 94.69 200 TRP A C 1
ATOM 1639 O O . TRP A 1 200 ? 7.768 3.260 -26.163 1.00 94.69 200 TRP A O 1
ATOM 1649 N N . ALA A 1 201 ? 6.503 3.586 -27.976 1.00 93.56 201 ALA A N 1
ATOM 1650 C CA . ALA A 1 201 ? 5.942 4.854 -27.519 1.00 93.56 201 ALA A CA 1
ATOM 1651 C C . ALA A 1 201 ? 5.085 4.669 -26.255 1.00 93.56 201 ALA A C 1
ATOM 1653 O O . ALA A 1 201 ? 5.241 5.421 -25.285 1.00 93.56 201 ALA A O 1
ATOM 1654 N N . ILE A 1 202 ? 4.235 3.634 -26.231 1.00 94.19 202 ILE A N 1
ATOM 1655 C CA . ILE A 1 202 ? 3.429 3.260 -25.059 1.00 94.19 202 ILE A CA 1
ATOM 1656 C C . ILE A 1 202 ? 4.350 2.898 -23.890 1.00 94.19 202 ILE A C 1
ATOM 1658 O O . ILE A 1 202 ? 4.223 3.472 -22.806 1.00 94.19 202 ILE A O 1
ATOM 1662 N N . PHE A 1 203 ? 5.333 2.025 -24.125 1.00 95.88 203 PHE A N 1
ATOM 1663 C CA . PHE A 1 203 ? 6.322 1.641 -23.119 1.00 95.88 203 PHE A CA 1
ATOM 1664 C C . PHE A 1 203 ? 7.062 2.848 -22.526 1.00 95.88 203 PHE A C 1
ATOM 1666 O O . PHE A 1 203 ? 7.160 2.976 -21.306 1.00 95.88 203 PHE A O 1
ATOM 1673 N N . VAL A 1 204 ? 7.551 3.768 -23.361 1.00 94.69 204 VAL A N 1
ATOM 1674 C CA . VAL A 1 204 ? 8.264 4.975 -22.913 1.00 94.69 204 VAL A CA 1
ATOM 1675 C C . VAL A 1 204 ? 7.353 5.890 -22.098 1.00 94.69 204 VAL A C 1
ATOM 1677 O O . VAL A 1 204 ? 7.783 6.435 -21.078 1.00 94.69 204 VAL A O 1
ATOM 1680 N N . SER A 1 205 ? 6.102 6.064 -22.523 1.00 93.44 205 SER A N 1
ATOM 1681 C CA . SER A 1 205 ? 5.105 6.847 -21.787 1.00 93.44 205 SER A CA 1
ATOM 1682 C C . SER A 1 205 ? 4.869 6.268 -20.391 1.00 93.44 205 SER A C 1
ATOM 1684 O O . SER A 1 205 ? 4.935 6.985 -19.388 1.00 93.44 205 SER A O 1
ATOM 1686 N N . ASP A 1 206 ? 4.680 4.956 -20.301 1.00 94.25 206 ASP A N 1
ATOM 1687 C CA . ASP A 1 206 ? 4.440 4.273 -19.035 1.00 94.25 206 ASP A CA 1
ATOM 1688 C C . ASP A 1 206 ? 5.685 4.224 -18.141 1.00 94.25 206 ASP A C 1
ATOM 1690 O O . ASP A 1 206 ? 5.585 4.416 -16.925 1.00 94.25 206 ASP A O 1
ATOM 1694 N N . LEU A 1 207 ? 6.876 4.096 -18.727 1.00 93.50 207 LEU A N 1
ATOM 1695 C CA . LEU A 1 207 ? 8.145 4.226 -18.017 1.00 93.50 207 LEU A CA 1
ATOM 1696 C C . LEU A 1 207 ? 8.292 5.622 -17.394 1.00 93.50 207 LEU A C 1
ATOM 1698 O O . LEU A 1 207 ? 8.617 5.732 -16.212 1.00 93.50 207 LEU A O 1
ATOM 1702 N N . LYS A 1 208 ? 7.971 6.694 -18.133 1.00 92.06 208 LYS A N 1
ATOM 1703 C CA . LYS A 1 208 ? 7.955 8.066 -17.591 1.00 92.06 208 LYS A CA 1
ATOM 1704 C C . LYS A 1 208 ? 6.974 8.203 -16.424 1.00 92.06 208 LYS A C 1
ATOM 1706 O O . LYS A 1 208 ? 7.324 8.806 -15.409 1.00 92.06 208 LYS A O 1
ATOM 1711 N N . LYS A 1 209 ? 5.774 7.616 -16.522 1.00 91.62 209 LYS A N 1
ATOM 1712 C CA . LYS A 1 209 ? 4.799 7.602 -15.412 1.00 91.62 209 LYS A CA 1
ATOM 1713 C C . LYS A 1 209 ? 5.350 6.882 -14.180 1.00 91.62 209 LYS A C 1
ATOM 1715 O O . LYS A 1 209 ? 5.165 7.364 -13.067 1.00 91.62 209 LYS A O 1
ATOM 1720 N N . LEU A 1 210 ? 6.035 5.749 -14.355 1.00 91.75 210 LEU A N 1
ATOM 1721 C CA . LEU A 1 210 ? 6.640 4.994 -13.251 1.00 91.75 210 LEU A CA 1
ATOM 1722 C C . LEU A 1 210 ? 7.767 5.773 -12.561 1.00 91.75 210 LEU A C 1
ATOM 1724 O O . LEU A 1 210 ? 7.822 5.812 -11.328 1.00 91.75 210 LEU A O 1
ATOM 1728 N N . LEU A 1 211 ? 8.642 6.406 -13.344 1.00 89.62 211 LEU A N 1
ATOM 1729 C CA . LEU A 1 211 ? 9.754 7.211 -12.837 1.00 89.62 211 LEU A CA 1
ATOM 1730 C C . LEU A 1 211 ? 9.257 8.418 -12.030 1.00 89.62 211 LEU A C 1
ATOM 1732 O O . LEU A 1 211 ? 9.729 8.644 -10.918 1.00 89.62 211 LEU A O 1
ATOM 1736 N N . ASN A 1 212 ? 8.251 9.127 -12.549 1.00 88.19 212 ASN A N 1
ATOM 1737 C CA . ASN A 1 212 ? 7.667 10.314 -11.913 1.00 88.19 212 ASN A CA 1
ATOM 1738 C C . ASN A 1 212 ? 6.603 9.987 -10.847 1.00 88.19 212 ASN A C 1
ATOM 1740 O O . ASN A 1 212 ? 6.093 10.884 -10.178 1.00 88.19 212 ASN A O 1
ATOM 1744 N N . GLY A 1 213 ? 6.229 8.714 -10.705 1.00 87.12 213 GLY A N 1
ATOM 1745 C CA . GLY A 1 213 ? 5.207 8.264 -9.765 1.00 87.12 213 GLY A CA 1
ATOM 1746 C C . GLY A 1 213 ? 5.681 8.228 -8.308 1.00 87.12 213 GLY A C 1
ATOM 1747 O O . GLY A 1 213 ? 6.834 8.511 -7.979 1.00 87.12 213 GLY A O 1
ATOM 1748 N N . THR A 1 214 ? 4.790 7.825 -7.401 1.00 86.62 214 THR A N 1
ATOM 1749 C CA . THR A 1 214 ? 5.147 7.638 -5.984 1.00 86.62 214 THR A CA 1
ATOM 1750 C C . THR A 1 214 ? 5.905 6.324 -5.753 1.00 86.62 214 THR A C 1
ATOM 1752 O O . THR A 1 214 ? 5.878 5.407 -6.581 1.00 86.62 214 THR A O 1
ATOM 1755 N N . VAL A 1 215 ? 6.557 6.193 -4.593 1.00 85.06 215 VAL A N 1
ATOM 1756 C CA . VAL A 1 215 ? 7.237 4.948 -4.182 1.00 85.06 215 VAL A CA 1
ATOM 1757 C C . VAL A 1 215 ? 6.257 3.770 -4.162 1.00 85.06 215 VAL A C 1
ATOM 1759 O O . VAL A 1 215 ? 6.577 2.679 -4.630 1.00 85.06 215 VAL A O 1
ATOM 1762 N N . GLU A 1 216 ? 5.028 3.981 -3.688 1.00 86.44 216 GLU A N 1
ATOM 1763 C CA . GLU A 1 216 ? 3.984 2.955 -3.648 1.00 86.44 216 GLU A CA 1
ATOM 1764 C C . GLU A 1 216 ? 3.554 2.521 -5.048 1.00 86.44 216 GLU A C 1
ATOM 1766 O O . GLU A 1 216 ? 3.283 1.338 -5.255 1.00 86.44 216 GLU A O 1
ATOM 1771 N N . PHE A 1 217 ? 3.481 3.457 -5.998 1.00 87.75 217 PHE A N 1
ATOM 1772 C CA . PHE A 1 217 ? 3.145 3.168 -7.391 1.00 87.75 217 PHE A CA 1
ATOM 1773 C C . PHE A 1 217 ? 4.200 2.248 -8.020 1.00 87.75 217 PHE A C 1
ATOM 1775 O O . PHE A 1 217 ? 3.863 1.174 -8.521 1.00 87.75 217 PHE A O 1
ATOM 1782 N N . ARG A 1 218 ? 5.487 2.588 -7.861 1.00 88.50 218 ARG A N 1
ATOM 1783 C CA . ARG A 1 218 ? 6.608 1.741 -8.303 1.00 88.50 218 ARG A CA 1
ATOM 1784 C C . ARG A 1 218 ? 6.621 0.380 -7.615 1.00 88.50 218 ARG A C 1
ATOM 1786 O O . ARG A 1 218 ? 6.796 -0.643 -8.270 1.00 88.50 218 ARG A O 1
ATOM 1793 N N . ASN A 1 219 ? 6.388 0.338 -6.305 1.00 87.00 219 ASN A N 1
ATOM 1794 C CA . ASN A 1 219 ? 6.368 -0.917 -5.556 1.00 87.00 219 ASN A CA 1
ATOM 1795 C C . ASN A 1 219 ? 5.221 -1.838 -5.986 1.00 87.00 219 ASN A C 1
ATOM 1797 O O . ASN A 1 219 ? 5.390 -3.054 -5.978 1.00 87.00 219 ASN A O 1
ATOM 1801 N N . ARG A 1 220 ? 4.067 -1.300 -6.402 1.00 89.31 220 ARG A N 1
ATOM 1802 C CA . ARG A 1 220 ? 2.990 -2.119 -6.987 1.00 89.31 220 ARG A CA 1
ATOM 1803 C C . ARG A 1 220 ? 3.409 -2.724 -8.319 1.00 89.31 220 ARG A C 1
ATOM 1805 O O . ARG A 1 220 ? 3.207 -3.918 -8.506 1.00 89.31 220 ARG A O 1
ATOM 1812 N N . PHE A 1 221 ? 4.035 -1.938 -9.190 1.00 91.69 221 PHE A N 1
ATOM 1813 C CA . PHE A 1 221 ? 4.570 -2.434 -10.455 1.00 91.69 221 PHE A CA 1
ATOM 1814 C C . PHE A 1 221 ? 5.626 -3.534 -10.244 1.00 91.69 221 PHE A C 1
ATOM 1816 O O . PHE A 1 221 ? 5.502 -4.613 -10.816 1.00 91.69 221 PHE A O 1
ATOM 1823 N N . ARG A 1 222 ? 6.585 -3.340 -9.326 1.00 89.75 222 ARG A N 1
ATOM 1824 C CA . ARG A 1 222 ? 7.629 -4.337 -8.992 1.00 89.75 222 ARG A CA 1
ATOM 1825 C C . ARG A 1 222 ? 7.086 -5.671 -8.461 1.00 89.75 222 ARG A C 1
ATOM 1827 O O . ARG A 1 222 ? 7.786 -6.679 -8.492 1.00 89.75 222 ARG A O 1
ATOM 1834 N N . ARG A 1 223 ? 5.847 -5.698 -7.953 1.00 88.38 223 ARG A N 1
ATOM 1835 C CA . ARG A 1 223 ? 5.176 -6.948 -7.549 1.00 88.38 223 ARG A CA 1
ATOM 1836 C C . ARG A 1 223 ? 4.692 -7.769 -8.744 1.00 88.38 223 ARG A C 1
ATOM 1838 O O . ARG A 1 223 ? 4.554 -8.977 -8.597 1.00 88.38 223 ARG A O 1
ATOM 1845 N N . LEU A 1 224 ? 4.416 -7.126 -9.880 1.00 90.00 224 LEU A N 1
ATOM 1846 C CA . LEU A 1 224 ? 4.005 -7.781 -11.128 1.00 90.00 224 LEU A CA 1
ATOM 1847 C C . LEU A 1 224 ? 5.195 -8.034 -12.057 1.00 90.00 224 LEU A C 1
ATOM 1849 O O . LEU A 1 224 ? 5.252 -9.067 -12.718 1.00 90.00 224 LEU A O 1
ATOM 1853 N N . VAL A 1 225 ? 6.167 -7.121 -12.062 1.00 91.25 225 VAL A N 1
ATOM 1854 C CA . VAL A 1 225 ? 7.428 -7.245 -12.796 1.00 91.25 225 VAL A CA 1
ATOM 1855 C C . VAL A 1 225 ? 8.577 -7.331 -11.791 1.00 91.25 225 VAL A C 1
ATOM 1857 O O . VAL A 1 225 ? 9.021 -6.299 -11.283 1.00 91.25 225 VAL A O 1
ATOM 1860 N N . PRO A 1 226 ? 9.073 -8.543 -11.476 1.00 88.31 226 PRO A N 1
ATOM 1861 C CA . PRO A 1 226 ? 10.126 -8.711 -10.484 1.00 88.31 226 PRO A CA 1
ATOM 1862 C C . PRO A 1 226 ? 11.392 -7.921 -10.848 1.00 88.31 226 PRO A C 1
ATOM 1864 O O . PRO A 1 226 ? 11.730 -7.843 -12.033 1.00 88.31 226 PRO A O 1
ATOM 1867 N N . PRO A 1 227 ? 12.164 -7.427 -9.859 1.00 88.88 227 PRO A N 1
ATOM 1868 C CA . PRO A 1 227 ? 13.400 -6.676 -10.100 1.00 88.88 227 PRO A CA 1
ATOM 1869 C C . PRO A 1 227 ? 14.382 -7.355 -11.062 1.00 88.88 227 PRO A C 1
ATOM 1871 O O . PRO A 1 227 ? 15.023 -6.680 -11.861 1.00 88.88 227 PRO A O 1
ATOM 1874 N N . ARG A 1 228 ? 14.440 -8.693 -11.059 1.00 89.31 228 ARG A N 1
ATOM 1875 C CA . ARG A 1 228 ? 15.256 -9.468 -12.003 1.00 89.31 228 ARG A CA 1
ATOM 1876 C C . ARG A 1 228 ? 14.891 -9.198 -13.468 1.00 89.31 228 ARG A C 1
ATOM 1878 O O . ARG A 1 228 ? 15.792 -8.991 -14.266 1.00 89.31 228 ARG A O 1
ATOM 1885 N N . LYS A 1 229 ? 13.597 -9.135 -13.814 1.00 91.81 229 LYS A N 1
ATOM 1886 C CA . LYS A 1 229 ? 13.153 -8.824 -15.186 1.00 91.81 229 LYS A CA 1
ATOM 1887 C C . LYS A 1 229 ? 13.495 -7.390 -15.592 1.00 91.81 229 LYS A C 1
ATOM 1889 O O . LYS A 1 229 ? 13.826 -7.157 -16.748 1.00 91.81 229 LYS A O 1
ATOM 1894 N N . LEU A 1 230 ? 13.430 -6.447 -14.649 1.00 94.06 230 LEU A N 1
ATOM 1895 C CA . LEU A 1 230 ? 13.852 -5.062 -14.884 1.00 94.06 230 LEU A CA 1
ATOM 1896 C C . LEU A 1 230 ? 15.348 -5.000 -15.190 1.00 94.06 230 LEU A C 1
ATOM 1898 O O . LEU A 1 230 ? 15.746 -4.392 -16.177 1.00 94.06 230 LEU A O 1
ATOM 1902 N N . PHE A 1 231 ? 16.159 -5.685 -14.384 1.00 92.62 231 PHE A N 1
ATOM 1903 C CA . PHE A 1 231 ? 17.599 -5.755 -14.596 1.00 92.62 231 PHE A CA 1
ATOM 1904 C C . PHE A 1 231 ? 17.955 -6.440 -15.921 1.00 92.62 231 PHE A C 1
ATOM 1906 O O . PHE A 1 231 ? 18.764 -5.913 -16.679 1.00 92.62 231 PHE A O 1
ATOM 1913 N N . ASP A 1 232 ? 17.311 -7.570 -16.234 1.00 93.00 232 ASP A N 1
ATOM 1914 C CA . ASP A 1 232 ? 17.507 -8.269 -17.505 1.00 93.00 232 ASP A CA 1
ATOM 1915 C C . ASP A 1 232 ? 17.196 -7.344 -18.691 1.00 93.00 232 ASP A C 1
ATOM 1917 O O . ASP A 1 232 ? 18.008 -7.256 -19.605 1.00 93.00 232 ASP A O 1
ATOM 1921 N N . LEU A 1 233 ? 16.069 -6.616 -18.674 1.00 96.00 233 LEU A N 1
ATOM 1922 C CA . LEU A 1 233 ? 15.745 -5.673 -19.749 1.00 96.00 233 LEU A CA 1
ATOM 1923 C C . LEU A 1 233 ? 16.758 -4.537 -19.847 1.00 96.00 233 LEU A C 1
ATOM 1925 O O . LEU A 1 233 ? 17.175 -4.195 -20.949 1.00 96.00 233 LEU A O 1
ATOM 1929 N N . ALA A 1 234 ? 17.167 -3.961 -18.718 1.00 94.88 234 ALA A N 1
ATOM 1930 C CA . ALA A 1 234 ? 18.169 -2.904 -18.716 1.00 94.88 234 ALA A CA 1
ATOM 1931 C C . ALA A 1 234 ? 19.492 -3.381 -19.346 1.00 94.88 234 ALA A C 1
ATOM 1933 O O . ALA A 1 234 ? 20.043 -2.683 -20.200 1.00 94.88 234 ALA A O 1
ATOM 1934 N N . ASP A 1 235 ? 19.969 -4.578 -18.989 1.00 94.00 235 ASP A N 1
ATOM 1935 C CA . ASP A 1 235 ? 21.198 -5.155 -19.554 1.00 94.00 235 ASP A CA 1
ATOM 1936 C C . ASP A 1 235 ? 21.026 -5.505 -21.044 1.00 94.00 235 ASP A C 1
ATOM 1938 O O . ASP A 1 235 ? 21.908 -5.202 -21.844 1.00 94.00 235 ASP A O 1
ATOM 1942 N N . MET A 1 236 ? 19.865 -6.038 -21.455 1.00 94.69 236 MET A N 1
ATOM 1943 C CA . MET A 1 236 ? 19.554 -6.282 -22.872 1.00 94.69 236 MET A CA 1
ATOM 1944 C C . MET A 1 236 ? 19.581 -4.984 -23.691 1.00 94.69 236 MET A C 1
ATOM 1946 O O . MET A 1 236 ? 20.270 -4.916 -24.705 1.00 94.69 236 MET A O 1
ATOM 1950 N N . LEU A 1 237 ? 18.892 -3.932 -23.239 1.00 95.62 237 LEU A N 1
ATOM 1951 C CA . LEU A 1 237 ? 18.871 -2.627 -23.913 1.00 95.62 237 LEU A CA 1
ATOM 1952 C C . LEU A 1 237 ? 20.272 -2.014 -24.010 1.00 95.62 237 LEU A C 1
ATOM 1954 O O . LEU A 1 237 ? 20.636 -1.464 -25.049 1.00 95.62 237 LEU A O 1
ATOM 1958 N N . ASN A 1 238 ? 21.075 -2.140 -22.950 1.00 94.56 238 ASN A N 1
ATOM 1959 C CA . ASN A 1 238 ? 22.464 -1.692 -22.963 1.00 94.56 238 ASN A CA 1
ATOM 1960 C C . ASN A 1 238 ? 23.309 -2.496 -23.962 1.00 94.56 238 ASN A C 1
ATOM 1962 O O . ASN A 1 238 ? 24.158 -1.930 -24.646 1.00 94.56 238 ASN A O 1
ATOM 1966 N N . ALA A 1 239 ? 23.062 -3.799 -24.093 1.00 93.12 239 ALA A N 1
ATOM 1967 C CA . ALA A 1 239 ? 23.768 -4.649 -25.044 1.00 93.12 239 ALA A CA 1
ATOM 1968 C C . ALA A 1 239 ? 23.535 -4.214 -26.502 1.00 93.12 239 ALA A C 1
ATOM 1970 O O . ALA A 1 239 ? 24.475 -4.249 -27.289 1.00 93.12 239 ALA A O 1
ATOM 1971 N N . PHE A 1 240 ? 22.346 -3.707 -26.853 1.00 92.19 240 PHE A N 1
ATOM 1972 C CA . PHE A 1 240 ? 22.057 -3.166 -28.193 1.00 92.19 240 PHE A CA 1
ATOM 1973 C C . PHE A 1 240 ? 22.796 -1.856 -28.530 1.00 92.19 240 PHE A C 1
ATOM 1975 O O . PHE A 1 240 ? 22.759 -1.402 -29.676 1.00 92.19 240 PHE A O 1
ATOM 1982 N N . THR A 1 241 ? 23.483 -1.226 -27.571 1.00 90.06 241 THR A N 1
ATOM 1983 C CA . THR A 1 241 ? 24.231 0.018 -27.830 1.00 90.06 241 THR A CA 1
ATOM 1984 C C . THR A 1 241 ? 25.509 -0.220 -28.640 1.00 90.06 241 THR A C 1
ATOM 1986 O O . THR A 1 241 ? 25.965 0.683 -29.342 1.00 90.06 241 THR A O 1
ATOM 1989 N N . THR A 1 242 ? 26.079 -1.432 -28.593 1.00 87.62 242 THR A N 1
ATOM 1990 C CA . THR A 1 242 ? 27.315 -1.799 -29.303 1.00 87.62 242 THR A CA 1
ATOM 1991 C C . THR A 1 242 ? 27.271 -3.247 -29.792 1.00 87.62 242 THR A C 1
ATOM 1993 O O . THR A 1 242 ? 26.725 -4.118 -29.122 1.00 87.62 242 THR A O 1
ATOM 1996 N N . GLU A 1 243 ? 27.903 -3.541 -30.932 1.00 84.19 243 GLU A N 1
ATOM 1997 C CA . GLU A 1 243 ? 27.975 -4.919 -31.451 1.00 84.19 243 GLU A CA 1
ATOM 1998 C C . GLU A 1 243 ? 28.687 -5.863 -30.469 1.00 84.19 243 GLU A C 1
ATOM 2000 O O . GLU A 1 243 ? 28.211 -6.965 -30.189 1.00 84.19 243 GLU A O 1
ATOM 2005 N N . GLN A 1 244 ? 29.790 -5.396 -29.871 1.00 86.50 244 GLN A N 1
ATOM 2006 C CA . GLN A 1 244 ? 30.521 -6.142 -28.847 1.00 86.50 244 GLN A CA 1
ATOM 2007 C C . GLN A 1 244 ? 29.666 -6.388 -27.595 1.00 86.50 244 GLN A C 1
ATOM 2009 O O . GLN A 1 244 ? 29.741 -7.464 -27.001 1.00 86.50 244 GLN A O 1
ATOM 2014 N N . GLY A 1 245 ? 28.844 -5.414 -27.189 1.00 86.31 245 GLY A N 1
ATOM 2015 C CA . GLY A 1 245 ? 27.916 -5.548 -26.067 1.00 86.31 245 GLY A CA 1
ATOM 2016 C C . GLY A 1 245 ? 26.913 -6.674 -26.294 1.00 86.31 245 GLY A C 1
ATOM 2017 O O . GLY A 1 245 ? 26.746 -7.536 -25.429 1.00 86.31 245 GLY A O 1
ATOM 2018 N N . LEU A 1 246 ? 26.320 -6.723 -27.487 1.00 87.00 246 LEU A N 1
ATOM 2019 C CA . LEU A 1 246 ? 25.377 -7.764 -27.887 1.00 87.00 246 LEU A CA 1
ATOM 2020 C C . LEU A 1 246 ? 26.030 -9.153 -27.942 1.00 87.00 246 LEU A C 1
ATOM 2022 O O . LEU A 1 246 ? 25.487 -10.118 -27.397 1.00 87.00 246 LEU A O 1
ATOM 2026 N N . ALA A 1 247 ? 27.224 -9.252 -28.535 1.00 86.25 247 ALA A N 1
ATOM 2027 C CA . ALA A 1 247 ? 27.994 -10.495 -28.587 1.00 86.25 247 ALA A CA 1
ATOM 2028 C C . ALA A 1 247 ? 28.349 -11.010 -27.179 1.00 86.25 247 ALA A C 1
ATOM 2030 O O . ALA A 1 247 ? 28.140 -12.186 -26.863 1.00 86.25 247 ALA A O 1
ATOM 2031 N N . ASN A 1 248 ? 28.816 -10.117 -26.300 1.00 87.38 248 ASN A N 1
ATOM 2032 C CA . ASN A 1 248 ? 29.140 -10.443 -24.912 1.00 87.38 248 ASN A CA 1
ATOM 2033 C C . ASN A 1 248 ? 27.901 -10.900 -24.131 1.00 87.38 248 ASN A C 1
ATOM 2035 O O . ASN A 1 248 ? 27.969 -11.890 -23.400 1.00 87.38 248 ASN A O 1
ATOM 2039 N N . TYR A 1 249 ? 26.765 -10.217 -24.294 1.00 87.56 249 TYR A N 1
ATOM 2040 C CA . TYR A 1 249 ? 25.519 -10.578 -23.619 1.00 87.56 249 TYR A CA 1
ATOM 2041 C C . TYR A 1 249 ? 25.055 -11.989 -24.005 1.00 87.56 249 TYR A C 1
ATOM 2043 O O . TYR A 1 249 ? 24.774 -12.810 -23.127 1.00 87.56 249 TYR A O 1
ATOM 2051 N N . ARG A 1 250 ? 25.051 -12.304 -25.308 1.00 86.00 250 ARG A N 1
ATOM 2052 C CA . ARG A 1 250 ? 24.700 -13.639 -25.822 1.00 86.00 250 ARG A CA 1
ATOM 2053 C C . ARG A 1 250 ? 25.603 -14.726 -25.242 1.00 86.00 250 ARG A C 1
ATOM 2055 O O . ARG A 1 250 ? 25.100 -15.730 -24.740 1.00 86.00 250 ARG A O 1
ATOM 2062 N N . LYS A 1 251 ? 26.920 -14.488 -25.220 1.00 84.81 251 LYS A N 1
ATOM 2063 C CA . LYS A 1 251 ? 27.900 -15.416 -24.636 1.00 84.81 251 LYS A CA 1
ATOM 2064 C C . LYS A 1 251 ? 27.624 -15.687 -23.152 1.00 84.81 251 LYS A C 1
ATOM 2066 O O . LYS A 1 251 ? 27.622 -16.844 -22.741 1.00 84.81 251 LYS A O 1
ATOM 2071 N N . ARG A 1 252 ? 27.333 -14.646 -22.356 1.00 84.12 252 ARG A N 1
ATOM 2072 C CA . ARG A 1 252 ? 26.991 -14.790 -20.925 1.00 84.12 252 ARG A CA 1
ATOM 2073 C C . ARG A 1 252 ? 25.716 -15.607 -20.706 1.00 84.12 252 ARG A C 1
ATOM 2075 O O . ARG A 1 252 ? 25.685 -16.439 -19.806 1.00 84.12 252 ARG A O 1
ATOM 2082 N N . LYS A 1 253 ? 24.669 -15.387 -21.510 1.00 77.62 253 LYS A N 1
ATOM 2083 C CA . LYS A 1 253 ? 23.401 -16.124 -21.369 1.00 77.62 253 LYS A CA 1
ATOM 2084 C C . LYS A 1 253 ? 23.527 -17.590 -21.786 1.00 77.62 253 LYS A C 1
ATOM 2086 O O . LYS A 1 253 ? 22.990 -18.440 -21.082 1.00 77.62 253 LYS A O 1
ATOM 2091 N N . MET A 1 254 ? 24.265 -17.898 -22.853 1.00 64.69 254 MET A N 1
ATOM 2092 C CA . MET A 1 254 ? 24.516 -19.290 -23.252 1.00 64.69 254 MET A CA 1
ATOM 2093 C C . MET A 1 254 ? 25.319 -20.061 -22.196 1.00 64.69 254 MET A C 1
ATOM 2095 O O . MET A 1 254 ? 24.950 -21.182 -21.873 1.00 64.69 254 MET A O 1
ATOM 2099 N N . ALA A 1 255 ? 26.324 -19.433 -21.577 1.00 59.94 255 ALA A N 1
ATOM 2100 C CA . ALA A 1 255 ? 27.097 -20.036 -20.485 1.00 59.94 255 ALA A CA 1
ATOM 2101 C C . ALA A 1 255 ? 26.297 -20.250 -19.182 1.00 59.94 255 ALA A C 1
ATOM 2103 O O . ALA A 1 255 ? 26.728 -20.995 -18.315 1.00 59.94 255 ALA A O 1
ATOM 2104 N N . SER A 1 256 ? 25.149 -19.581 -19.016 1.00 59.06 256 SER A N 1
ATOM 2105 C CA . SER A 1 256 ? 24.262 -19.765 -17.854 1.00 59.06 256 SER A CA 1
ATOM 2106 C C . SER A 1 256 ? 23.206 -20.865 -18.035 1.00 59.06 256 SER A C 1
ATOM 2108 O O . SER A 1 256 ? 22.449 -21.135 -17.105 1.00 59.06 256 SER A O 1
ATOM 2110 N N . LEU A 1 257 ? 23.117 -21.442 -19.239 1.00 50.81 257 LEU A N 1
ATOM 2111 C CA . LEU A 1 257 ? 22.182 -22.513 -19.610 1.00 50.81 257 LEU A CA 1
ATOM 2112 C C . LEU A 1 257 ? 22.879 -23.873 -19.802 1.00 50.81 257 LEU A C 1
ATOM 2114 O O . LEU A 1 257 ? 22.185 -24.878 -19.946 1.00 50.81 257 LEU A O 1
ATOM 2118 N N . SER A 1 258 ? 24.215 -23.883 -19.827 1.00 38.16 258 SER A N 1
ATOM 2119 C CA . SER A 1 258 ? 25.097 -25.059 -19.827 1.00 38.16 258 SER A CA 1
ATOM 2120 C C . SER A 1 258 ? 25.504 -25.438 -18.411 1.00 38.16 258 SER A C 1
ATOM 2122 O O . SER A 1 258 ? 25.503 -26.645 -18.104 1.00 38.16 258 SER A O 1
#

Secondary structure (DSSP, 8-state):
-HHHHHHHHHHHHHTT--HHHHHHHHH-EETTEE--S--HHHHHHHHHHHHH-SSHHHHHHH-TT---HHHHHHHHHHHH-GGG---HHHHHHHHHHHTSS--HHHHHHHHHHHHHHH------TTHHHHTTHHHHHHHHHHHHHHHHHHHHT-HHHHHHHHHHH-HHHHHHHHHHHHHTT-SS---------SSS-HHHHHHHHHHHHHHHS-HHHHHHHHHHS-HHHHHHHHHHHHHTT-HHHHHHHHHHHHHTT-